Protein AF-A0A9X3F165-F1 (afdb_monomer)

Secondary structure (DSSP, 8-state):
-HHHHTT----HHHHHT-S--------EEE-S---TT--S--TT-EEEE--B----SS-S-S-BTTTTSTT---SSSS-----GGGEEEPPTT-SS-HHHHHHHTTHHHHHHHHIIIIIHHH--S-TTSSPP-EEEES------SSGGG--GGGPPPEE-----HHHHHHHHTTTPPEE-GGG-TT-S--HHHHHH-HHHHHHHHHHHHHHHHHHHHHHTT---SEE-

Mean predicted aligned error: 11.88 Å

Sequence (228 aa):
MTHSLQRRPIDICGQRRERRVVIGNGSVLRVLRAGADVRGIHEGAVGILMAVTCRTSSVTQILVQGYDAPGTVGVLAKRTKIAARNFLPLPLESQHRLEQWAAFSVRYLTAWSNYQRGARRLSPADRRAPGPRAVRARLGRRLDPRGARAGPAGRQPHRDGDRQPQRLAELDRSGIGGIDRRAFADIEFDESRYHGDPGYREAYRASEQAFLATVRDFTGGRGAAIVF

Structure (mmCIF, N/CA/C/O backbone):
data_AF-A0A9X3F165-F1
#
_entry.id   AF-A0A9X3F165-F1
#
loop_
_atom_site.group_PDB
_atom_site.id
_atom_site.type_symbol
_atom_site.label_atom_id
_atom_site.label_alt_id
_atom_site.label_comp_id
_atom_site.label_asym_id
_atom_site.label_entity_id
_atom_site.label_seq_id
_atom_site.pdbx_PDB_ins_code
_atom_site.Cartn_x
_atom_site.Cartn_y
_atom_site.Cartn_z
_atom_site.occupancy
_atom_site.B_iso_or_equiv
_atom_site.auth_seq_id
_atom_site.auth_comp_id
_atom_site.auth_asym_id
_atom_site.auth_atom_id
_atom_site.pdbx_PDB_model_num
ATOM 1 N N . MET A 1 1 ? 5.915 6.617 -1.611 1.00 50.38 1 MET A N 1
ATOM 2 C CA . MET A 1 1 ? 6.829 5.465 -1.394 1.00 50.38 1 MET A CA 1
ATOM 3 C C . MET A 1 1 ? 8.255 5.715 -1.895 1.00 50.38 1 MET A C 1
ATOM 5 O O . MET A 1 1 ? 9.116 4.891 -1.619 1.00 50.38 1 MET A O 1
ATOM 9 N N . THR A 1 2 ? 8.544 6.834 -2.570 1.00 50.69 2 THR A N 1
ATOM 10 C CA . THR A 1 2 ? 9.892 7.192 -3.056 1.00 50.69 2 THR A CA 1
ATOM 11 C C . THR A 1 2 ? 10.954 7.146 -1.956 1.00 50.69 2 THR A C 1
ATOM 13 O O . THR A 1 2 ? 12.000 6.539 -2.139 1.00 50.69 2 THR A O 1
ATOM 16 N N . HIS A 1 3 ? 10.629 7.656 -0.769 1.00 58.62 3 HIS A N 1
ATOM 17 C CA . HIS A 1 3 ? 11.494 7.628 0.412 1.00 58.62 3 HIS A CA 1
ATOM 18 C C . HIS A 1 3 ? 11.871 6.194 0.859 1.00 58.62 3 HIS A C 1
ATOM 20 O O . HIS A 1 3 ? 13.007 5.947 1.254 1.00 58.62 3 HIS A O 1
ATOM 26 N N . SER A 1 4 ? 10.956 5.217 0.738 1.00 54.03 4 SER A N 1
ATOM 27 C CA . SER A 1 4 ? 11.223 3.807 1.068 1.00 54.03 4 SER A CA 1
ATOM 28 C C . SER A 1 4 ? 12.154 3.157 0.044 1.00 54.03 4 SER A C 1
ATOM 30 O O . SER A 1 4 ? 13.011 2.359 0.411 1.00 54.03 4 SER A O 1
ATOM 32 N N . LEU A 1 5 ? 12.006 3.518 -1.235 1.00 53.19 5 LEU A N 1
ATOM 33 C CA . LEU A 1 5 ? 12.877 3.048 -2.317 1.00 53.19 5 LEU A CA 1
ATOM 34 C C . LEU A 1 5 ? 14.277 3.666 -2.217 1.00 53.19 5 LEU A C 1
ATOM 36 O O . LEU A 1 5 ? 15.268 2.974 -2.413 1.00 53.19 5 LEU A O 1
ATOM 40 N N . GLN A 1 6 ? 14.353 4.940 -1.834 1.00 69.31 6 GLN A N 1
ATOM 41 C CA . GLN A 1 6 ? 15.601 5.673 -1.617 1.00 69.31 6 GLN A CA 1
ATOM 42 C C . GLN A 1 6 ? 16.248 5.376 -0.256 1.00 69.31 6 GLN A C 1
ATOM 44 O O . GLN A 1 6 ? 17.307 5.923 0.037 1.00 69.31 6 GLN A O 1
ATOM 49 N N . ARG A 1 7 ? 15.615 4.545 0.590 1.00 66.19 7 ARG A N 1
ATOM 50 C CA . ARG A 1 7 ? 16.035 4.264 1.977 1.00 66.19 7 ARG A CA 1
ATOM 51 C C . ARG A 1 7 ? 16.307 5.530 2.802 1.00 66.19 7 ARG A C 1
ATOM 53 O O . ARG A 1 7 ? 17.146 5.530 3.695 1.00 66.19 7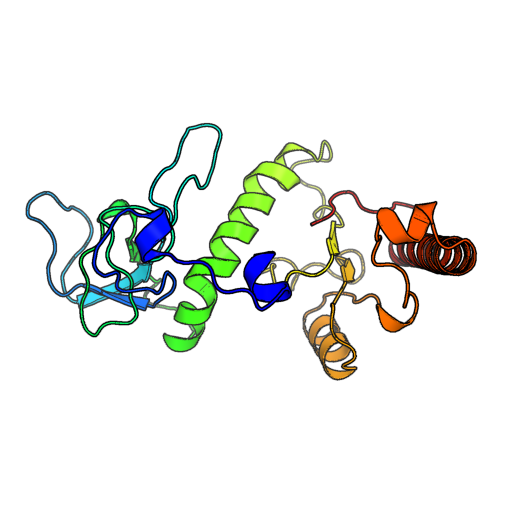 ARG A O 1
ATOM 60 N N . ARG A 1 8 ? 15.576 6.606 2.513 1.00 79.50 8 ARG A N 1
ATOM 61 C CA . ARG A 1 8 ? 15.626 7.874 3.243 1.00 79.50 8 ARG A CA 1
ATOM 62 C C . ARG A 1 8 ? 14.361 7.959 4.089 1.00 79.50 8 ARG A C 1
ATOM 64 O O . ARG A 1 8 ? 13.329 8.342 3.548 1.00 79.50 8 ARG A O 1
ATOM 71 N N . PRO A 1 9 ? 14.367 7.503 5.353 1.00 78.06 9 PRO A N 1
ATOM 72 C CA . PRO A 1 9 ? 13.168 7.541 6.181 1.00 78.06 9 PRO A CA 1
ATOM 73 C C . PRO A 1 9 ? 12.680 8.984 6.338 1.00 78.06 9 PRO A C 1
ATOM 75 O O . PRO A 1 9 ? 13.478 9.916 6.393 1.00 78.06 9 PRO A O 1
ATOM 78 N N . ILE A 1 10 ? 11.362 9.160 6.388 1.00 85.00 10 ILE A N 1
ATOM 79 C CA . ILE A 1 10 ? 10.763 10.465 6.663 1.00 85.00 10 ILE A CA 1
ATOM 80 C C . ILE A 1 10 ? 10.636 10.676 8.172 1.00 85.00 10 ILE A C 1
ATOM 82 O O . ILE A 1 10 ? 10.340 9.736 8.914 1.00 85.00 10 ILE A O 1
ATOM 86 N N . ASP A 1 11 ? 10.804 11.918 8.617 1.00 89.31 11 ASP A N 1
ATOM 87 C CA . ASP A 1 11 ? 10.459 12.306 9.980 1.00 89.31 11 ASP A CA 1
ATOM 88 C C . ASP A 1 11 ? 8.939 12.497 10.097 1.00 89.31 11 ASP A C 1
ATOM 90 O O . ASP A 1 11 ? 8.387 13.561 9.812 1.00 89.31 11 ASP A O 1
ATOM 94 N N . ILE A 1 12 ? 8.251 11.425 10.498 1.00 91.06 12 ILE A N 1
ATOM 95 C CA . ILE A 1 12 ? 6.794 11.417 10.689 1.00 91.06 12 ILE A CA 1
ATOM 96 C C . ILE A 1 12 ? 6.381 12.361 11.827 1.00 91.06 12 ILE A C 1
ATOM 98 O O . ILE A 1 12 ? 5.331 13.000 11.737 1.00 91.06 12 ILE A O 1
ATOM 102 N N . CYS A 1 13 ? 7.187 12.456 12.888 1.00 93.56 13 CYS A N 1
ATOM 103 C CA . CYS A 1 13 ? 6.914 13.340 14.020 1.00 93.56 13 CYS A CA 1
ATOM 104 C C . CYS A 1 13 ? 6.977 14.803 13.572 1.00 93.56 13 CYS A C 1
ATOM 106 O O . CYS A 1 13 ? 6.023 15.551 13.800 1.00 93.56 13 CYS A O 1
ATOM 108 N N . GLY A 1 14 ? 8.042 15.179 12.857 1.00 92.69 14 GLY A N 1
ATOM 109 C CA . GLY A 1 14 ? 8.201 16.502 12.254 1.00 92.69 14 GLY A CA 1
ATOM 110 C C . GLY A 1 14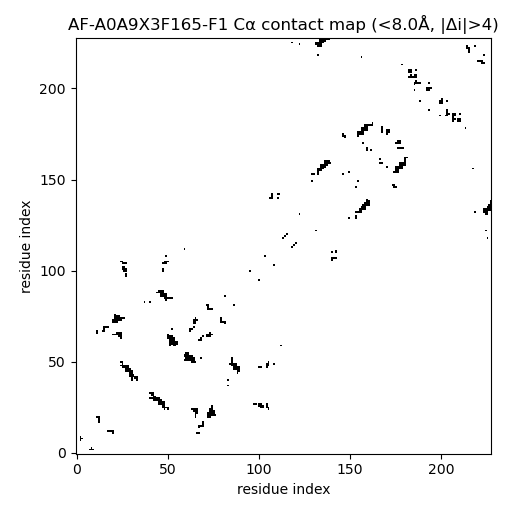 ? 7.080 16.837 11.270 1.00 92.69 14 GLY A C 1
ATOM 111 O O . GLY A 1 14 ? 6.445 17.885 11.395 1.00 92.69 14 GLY A O 1
ATOM 112 N N . GLN A 1 15 ? 6.749 15.916 10.356 1.00 90.12 15 GLN A N 1
ATOM 113 C CA . GLN A 1 15 ? 5.656 16.098 9.391 1.00 90.12 15 GLN A CA 1
ATOM 114 C C . GLN A 1 15 ? 4.306 16.351 10.079 1.00 90.12 15 GLN A C 1
ATOM 116 O O . GLN A 1 15 ? 3.519 17.179 9.622 1.00 90.12 15 GLN A O 1
ATOM 121 N N . ARG A 1 16 ? 4.031 15.646 11.182 1.00 91.31 16 ARG A N 1
ATOM 122 C CA . ARG A 1 16 ? 2.771 15.764 11.930 1.00 91.31 16 ARG A CA 1
ATOM 123 C C . ARG A 1 16 ? 2.782 16.850 12.998 1.00 91.31 16 ARG A C 1
ATOM 125 O O . ARG A 1 16 ? 1.732 17.117 13.573 1.00 91.31 16 ARG A O 1
ATOM 132 N N . ARG A 1 17 ? 3.937 17.470 13.263 1.00 94.31 17 ARG A N 1
ATOM 133 C CA . ARG A 1 17 ? 4.152 18.383 14.398 1.00 94.31 17 ARG A CA 1
ATOM 134 C C . ARG A 1 17 ? 3.743 17.741 15.731 1.00 94.31 17 ARG A C 1
ATOM 136 O O . ARG A 1 17 ? 3.147 18.379 16.593 1.00 94.31 17 ARG A O 1
ATOM 143 N N . GLU A 1 18 ? 4.054 16.457 15.892 1.00 95.31 18 GLU A N 1
ATOM 144 C CA . GLU A 1 18 ? 3.736 15.670 17.085 1.00 95.31 18 GLU A CA 1
ATOM 145 C C . GLU A 1 18 ? 5.017 15.209 17.778 1.00 95.31 18 GLU A C 1
ATOM 147 O O . GLU A 1 18 ? 5.957 14.757 17.133 1.00 95.31 18 GLU A O 1
ATOM 152 N N . ARG A 1 19 ? 5.044 15.256 19.116 1.00 96.44 19 ARG A N 1
ATOM 153 C CA . ARG A 1 19 ? 6.222 14.838 19.898 1.00 96.44 19 ARG A CA 1
ATOM 154 C C . ARG A 1 19 ? 6.533 13.342 19.766 1.00 96.44 19 ARG A C 1
ATOM 156 O O . ARG A 1 19 ? 7.673 12.926 19.932 1.00 96.44 19 ARG A O 1
ATOM 163 N N . ARG A 1 20 ? 5.503 12.518 19.563 1.00 95.00 20 ARG A N 1
ATOM 164 C CA . ARG A 1 20 ? 5.609 11.058 19.453 1.00 95.00 20 ARG A CA 1
ATOM 165 C C . ARG A 1 20 ? 4.458 10.512 18.628 1.00 95.00 20 ARG A C 1
ATOM 167 O O . ARG A 1 20 ? 3.328 10.964 18.790 1.00 95.00 20 ARG A O 1
ATOM 174 N N . VAL A 1 21 ? 4.735 9.490 17.827 1.00 93.94 21 VAL A N 1
ATOM 175 C CA . VAL A 1 21 ? 3.742 8.829 16.977 1.00 93.94 21 VAL A CA 1
ATOM 176 C C . VAL A 1 21 ? 3.889 7.315 17.098 1.00 93.94 21 VAL A C 1
ATOM 178 O O . VAL A 1 21 ? 4.985 6.776 16.980 1.00 93.94 21 VAL A O 1
ATOM 181 N N . VAL A 1 22 ? 2.770 6.616 17.299 1.00 95.12 22 VAL A N 1
ATOM 182 C CA . VAL A 1 22 ? 2.699 5.164 17.078 1.00 95.12 22 VAL A CA 1
ATOM 183 C C . VAL A 1 22 ? 2.405 4.939 15.602 1.00 95.12 22 VAL A C 1
ATOM 185 O O . VAL A 1 22 ? 1.378 5.405 15.103 1.00 95.12 22 VAL A O 1
ATOM 188 N N . ILE A 1 23 ? 3.296 4.228 14.916 1.00 93.00 23 ILE A N 1
ATOM 189 C CA . ILE A 1 23 ? 3.174 3.946 13.483 1.00 93.00 23 ILE A CA 1
ATOM 190 C C . ILE A 1 23 ? 2.411 2.640 13.210 1.00 93.00 23 ILE A C 1
ATOM 192 O O . ILE A 1 23 ? 2.072 1.878 14.118 1.00 93.00 23 ILE A O 1
ATOM 196 N N . GLY A 1 24 ? 2.135 2.384 11.933 1.00 90.94 24 GLY A N 1
ATOM 197 C CA . GLY A 1 24 ? 1.465 1.183 11.443 1.00 90.94 24 GLY A CA 1
ATOM 198 C C . GLY A 1 24 ? 0.059 1.504 10.962 1.00 90.94 24 GLY A C 1
ATOM 199 O O . GLY A 1 24 ? -0.749 2.048 11.711 1.00 90.94 24 GLY A O 1
ATOM 200 N N . ASN A 1 25 ? -0.227 1.140 9.714 1.00 90.62 25 ASN A N 1
ATOM 201 C CA . ASN A 1 25 ? -1.472 1.462 9.014 1.00 90.62 25 ASN A CA 1
ATOM 202 C C . ASN A 1 25 ? -2.190 0.222 8.452 1.00 90.62 25 ASN A C 1
ATOM 204 O O . ASN A 1 25 ? -3.185 0.358 7.749 1.00 90.62 25 ASN A O 1
ATOM 208 N N . GLY A 1 26 ? -1.709 -0.983 8.767 1.00 90.31 26 GLY A N 1
ATOM 209 C CA . GLY A 1 26 ? -2.305 -2.239 8.327 1.00 90.31 26 GLY A CA 1
ATOM 210 C C . GLY A 1 26 ? -2.300 -3.264 9.445 1.00 90.31 26 GLY A C 1
ATOM 211 O O . GLY A 1 26 ? -1.241 -3.579 9.979 1.00 90.31 26 GLY A O 1
ATOM 212 N N . SER A 1 27 ? -3.483 -3.747 9.821 1.00 91.81 27 SER A N 1
ATOM 213 C CA . SER A 1 27 ? -3.645 -4.823 10.797 1.00 91.81 27 SER A CA 1
ATOM 214 C C . SER A 1 27 ? -5.057 -5.412 10.742 1.00 91.81 27 SER A C 1
ATOM 216 O O . SER A 1 27 ? -5.981 -4.806 10.185 1.00 91.81 27 SER A O 1
ATOM 218 N N . VAL A 1 28 ? -5.203 -6.582 11.360 1.00 94.00 28 VAL A N 1
ATOM 219 C CA . VAL A 1 28 ? -6.480 -7.141 11.807 1.00 94.00 28 VAL A CA 1
ATOM 220 C C . VAL A 1 28 ? -6.696 -6.727 13.260 1.00 94.00 28 VAL A C 1
ATOM 222 O O . VAL A 1 28 ? -5.782 -6.766 14.082 1.00 94.00 28 VAL A O 1
ATOM 225 N N . LEU A 1 29 ? -7.913 -6.308 13.575 1.00 95.19 29 LEU A N 1
ATOM 226 C CA . LEU A 1 29 ? -8.306 -5.763 14.862 1.00 95.19 29 LEU A CA 1
ATOM 227 C C . LEU A 1 29 ? -9.447 -6.595 15.433 1.00 95.19 29 LEU A C 1
ATOM 229 O O . LEU A 1 29 ? -10.363 -6.975 14.707 1.00 95.19 29 LEU A O 1
ATOM 233 N N . ARG A 1 30 ? -9.419 -6.798 16.748 1.00 96.25 30 ARG A N 1
ATOM 234 C CA . ARG A 1 30 ? -10.574 -7.255 17.520 1.00 96.25 30 ARG A CA 1
ATOM 235 C C . ARG A 1 30 ? -11.148 -6.075 18.291 1.00 96.25 30 ARG A C 1
ATOM 237 O O . ARG A 1 30 ? -10.407 -5.371 18.981 1.00 96.25 30 ARG A O 1
ATOM 244 N N . VAL A 1 31 ? -12.453 -5.867 18.193 1.00 97.25 31 VAL A N 1
ATOM 245 C CA . VAL A 1 31 ? -13.149 -4.807 18.922 1.00 97.25 31 VAL A CA 1
ATOM 246 C C . VAL A 1 31 ? -13.171 -5.164 20.402 1.00 97.25 31 VAL A C 1
ATOM 248 O O . VAL A 1 31 ? -13.717 -6.189 20.792 1.00 97.25 31 VAL A O 1
ATOM 251 N N . LEU A 1 32 ? -12.555 -4.320 21.227 1.00 97.81 32 LEU A N 1
ATOM 252 C CA . LEU A 1 32 ? -12.614 -4.462 22.684 1.00 97.81 32 LEU A CA 1
ATOM 253 C C . LEU A 1 32 ? -13.782 -3.688 23.291 1.00 97.81 32 LEU A C 1
ATOM 255 O O . LEU A 1 32 ? -14.287 -4.093 24.321 1.00 97.81 32 LEU A O 1
ATOM 259 N N . ARG A 1 33 ? -14.147 -2.555 22.680 1.00 96.88 33 ARG A N 1
ATOM 260 C CA . ARG A 1 33 ? -15.254 -1.691 23.098 1.00 96.88 33 ARG A CA 1
ATOM 261 C C . ARG A 1 33 ? -15.657 -0.770 21.951 1.00 96.88 33 ARG A C 1
ATOM 263 O O . ARG A 1 33 ? -14.779 -0.202 21.294 1.00 96.88 33 ARG A O 1
ATOM 270 N N . ALA A 1 34 ? -16.956 -0.586 21.740 1.00 95.69 34 ALA A N 1
ATOM 271 C CA . ALA A 1 34 ? -17.493 0.406 20.809 1.00 95.69 34 ALA A CA 1
ATOM 272 C C . ALA A 1 34 ? -17.770 1.749 21.518 1.00 95.69 34 ALA A C 1
ATOM 274 O O . ALA A 1 34 ? -17.969 1.800 22.730 1.00 95.69 34 ALA A O 1
ATOM 275 N N . GLY A 1 35 ? -17.745 2.861 20.777 1.00 93.44 35 GLY A N 1
ATOM 276 C CA . GLY A 1 35 ? -18.218 4.149 21.304 1.00 93.44 35 GLY A CA 1
ATOM 277 C C . GLY A 1 35 ? -19.744 4.157 21.450 1.00 93.44 35 GLY A C 1
ATOM 278 O O . GLY A 1 35 ? -20.414 3.420 20.734 1.00 93.44 35 GLY A O 1
ATOM 279 N N . ALA A 1 36 ? -20.288 5.008 22.326 1.00 93.62 36 ALA A N 1
ATOM 280 C CA . ALA A 1 36 ? -21.724 5.041 22.642 1.00 93.62 36 ALA A CA 1
ATOM 281 C C . ALA A 1 36 ? -22.630 5.223 21.404 1.00 93.62 36 ALA A C 1
ATOM 283 O O . ALA A 1 36 ? -23.688 4.600 21.301 1.00 93.62 36 ALA A O 1
ATOM 284 N N . ASP A 1 37 ? -22.174 6.011 20.428 1.00 94.50 37 ASP A N 1
ATOM 285 C CA . ASP A 1 37 ? -22.924 6.315 19.199 1.00 94.50 37 ASP A CA 1
ATOM 286 C C . ASP A 1 37 ? -22.578 5.394 18.023 1.00 94.50 37 ASP A C 1
ATOM 288 O O . ASP A 1 37 ? -23.101 5.543 16.918 1.00 94.50 37 ASP A O 1
ATOM 292 N N . VAL A 1 38 ? -21.680 4.428 18.225 1.00 94.06 38 VAL A N 1
ATOM 293 C CA . VAL A 1 38 ? -21.321 3.472 17.178 1.00 94.06 38 VAL A CA 1
ATOM 294 C C . VAL A 1 38 ? -22.437 2.436 17.059 1.00 94.06 38 VAL A C 1
ATOM 296 O O . VAL A 1 38 ? -22.888 1.855 18.045 1.00 94.06 38 VAL A O 1
ATOM 299 N N . ARG A 1 39 ? -22.893 2.201 15.828 1.00 92.25 39 ARG A N 1
ATOM 300 C CA . ARG A 1 39 ? -23.910 1.197 15.486 1.00 92.25 39 ARG A CA 1
ATOM 301 C C . ARG A 1 39 ? -23.308 0.155 14.546 1.00 92.25 39 ARG A C 1
ATOM 303 O O . ARG A 1 39 ? -22.403 0.467 13.775 1.00 92.25 39 ARG A O 1
ATOM 310 N N . GLY A 1 40 ? -23.794 -1.083 14.624 1.00 88.69 40 GLY A N 1
ATOM 311 C CA . GLY A 1 40 ? -23.366 -2.180 13.745 1.00 88.69 40 GLY A CA 1
ATOM 312 C C . GLY A 1 40 ? -21.974 -2.765 14.031 1.00 88.69 40 GLY A C 1
ATOM 313 O O . GLY A 1 40 ? -21.539 -3.655 13.308 1.00 88.69 40 GLY A O 1
ATOM 314 N N . ILE A 1 41 ? -21.280 -2.307 15.079 1.00 93.44 41 ILE A N 1
ATOM 315 C CA . ILE A 1 41 ? -19.999 -2.862 15.540 1.00 93.44 41 ILE A CA 1
ATOM 316 C C . ILE A 1 41 ? -20.167 -3.288 16.998 1.00 93.44 41 ILE A C 1
ATOM 318 O O . ILE A 1 41 ? -20.557 -2.474 17.831 1.00 93.44 41 ILE A O 1
ATOM 322 N N . HIS A 1 42 ? -19.857 -4.547 17.297 1.00 91.44 42 HIS A N 1
ATOM 323 C CA . HIS A 1 42 ? -19.988 -5.143 18.627 1.00 91.44 42 HIS A CA 1
ATOM 324 C C . HIS A 1 42 ? -18.629 -5.597 19.170 1.00 91.44 42 HIS A C 1
ATOM 326 O O . HIS A 1 42 ? -17.672 -5.788 18.416 1.00 91.44 42 HIS A O 1
ATOM 332 N N . GLU A 1 43 ? -18.535 -5.754 20.489 1.00 95.94 43 GLU A N 1
ATOM 333 C CA . GLU A 1 43 ? -17.348 -6.307 21.144 1.00 95.94 43 GLU A CA 1
ATOM 334 C C . GLU A 1 43 ? -17.062 -7.731 20.659 1.00 95.94 43 GLU A C 1
ATOM 336 O O . GLU A 1 43 ? -17.968 -8.497 20.349 1.00 95.94 43 GLU A O 1
ATOM 341 N N . GLY A 1 44 ? -15.783 -8.074 20.532 1.00 95.12 44 GLY A N 1
ATOM 342 C CA . GLY A 1 44 ? -15.339 -9.347 19.968 1.00 95.12 44 GLY A CA 1
ATOM 343 C C . GLY A 1 44 ? -15.303 -9.387 18.438 1.00 95.12 44 GLY A C 1
ATOM 344 O O . GLY A 1 44 ? -14.566 -10.212 17.898 1.00 95.12 44 GLY A O 1
ATOM 345 N N . ALA A 1 45 ? -15.991 -8.477 17.736 1.00 94.25 45 ALA A N 1
ATOM 346 C CA . ALA A 1 45 ? -15.964 -8.429 16.276 1.00 94.25 45 ALA A CA 1
ATOM 347 C C . ALA A 1 45 ? -14.528 -8.305 15.748 1.00 94.25 45 ALA A C 1
ATOM 349 O O . ALA A 1 45 ? -13.720 -7.524 16.265 1.00 94.25 45 ALA A O 1
ATOM 350 N N . VAL A 1 46 ? -14.219 -9.055 14.691 1.00 94.56 46 VAL A N 1
ATOM 351 C CA . VAL A 1 46 ? -12.908 -9.047 14.036 1.00 94.56 46 VAL A CA 1
ATOM 352 C C . VAL A 1 46 ? -13.022 -8.365 12.678 1.00 94.56 46 VAL A C 1
ATOM 354 O O . VAL A 1 46 ? -13.956 -8.604 11.915 1.00 94.56 46 VAL A O 1
ATOM 357 N N . GLY A 1 47 ? -12.074 -7.487 12.374 1.00 93.12 47 GLY A N 1
ATOM 358 C CA . GLY A 1 47 ? -12.079 -6.696 11.148 1.00 93.12 47 GLY A CA 1
ATOM 359 C C . GLY A 1 47 ? -10.690 -6.235 10.748 1.00 93.12 47 GLY A C 1
ATOM 360 O O . GLY A 1 47 ? -9.724 -6.417 11.485 1.00 93.12 47 GLY A O 1
ATOM 361 N N . ILE A 1 48 ? -10.579 -5.616 9.580 1.00 92.19 48 ILE A N 1
ATOM 362 C CA . ILE A 1 48 ? -9.347 -4.976 9.114 1.00 92.19 48 ILE A CA 1
ATOM 363 C C . ILE A 1 48 ? -9.415 -3.464 9.295 1.00 92.19 48 ILE A C 1
ATOM 365 O O . ILE A 1 48 ? -10.479 -2.846 9.195 1.00 92.19 48 ILE A O 1
ATOM 369 N N . LEU A 1 49 ? -8.250 -2.861 9.524 1.00 91.25 49 LEU A N 1
ATOM 370 C CA . LEU A 1 49 ? -8.103 -1.412 9.510 1.00 91.25 49 LEU A CA 1
ATOM 371 C C . LEU A 1 49 ? -8.182 -0.880 8.070 1.00 91.25 49 LEU A C 1
ATOM 373 O O . LEU A 1 49 ? -7.303 -1.142 7.251 1.00 91.25 49 LEU A O 1
ATOM 377 N N . MET A 1 50 ? -9.186 -0.053 7.793 1.00 88.94 50 MET A N 1
ATOM 378 C CA . MET A 1 50 ? -9.202 0.860 6.654 1.00 88.94 50 MET A CA 1
ATOM 379 C C . MET A 1 50 ? -8.534 2.172 7.081 1.00 88.94 50 MET A C 1
ATOM 381 O O . MET A 1 50 ? -9.186 3.080 7.588 1.00 88.94 50 MET A O 1
ATOM 385 N N . ALA A 1 51 ? -7.219 2.285 6.887 1.00 87.69 51 ALA A N 1
ATOM 386 C CA . ALA A 1 51 ? -6.424 3.407 7.403 1.00 87.69 51 ALA A CA 1
ATOM 387 C C . ALA A 1 51 ? -6.638 4.756 6.685 1.00 87.69 51 ALA A C 1
ATOM 389 O O . ALA A 1 51 ? -5.862 5.685 6.879 1.00 87.69 51 ALA A O 1
ATOM 390 N N . VAL A 1 52 ? -7.669 4.892 5.855 1.00 82.81 52 VAL A N 1
ATOM 391 C CA . VAL A 1 52 ? -7.954 6.125 5.115 1.00 82.81 52 VAL A CA 1
ATOM 392 C C . VAL A 1 52 ? -8.707 7.099 6.019 1.00 82.81 52 VAL A C 1
ATOM 394 O O . VAL A 1 52 ? -9.828 6.817 6.433 1.00 82.81 52 VAL A O 1
ATOM 397 N N . THR A 1 53 ? -8.126 8.261 6.320 1.00 69.62 53 THR A N 1
ATOM 398 C CA . THR A 1 53 ? -8.699 9.188 7.318 1.00 69.62 53 THR A CA 1
ATOM 399 C C . THR A 1 53 ? -9.461 10.360 6.717 1.00 69.62 53 THR A C 1
ATOM 401 O O . THR A 1 53 ? -10.341 10.901 7.387 1.00 69.62 53 THR A O 1
ATOM 404 N N . CYS A 1 54 ? -9.193 10.705 5.456 1.00 61.53 54 CYS A N 1
ATOM 405 C CA . CYS A 1 54 ? -9.879 11.774 4.741 1.00 61.53 54 CYS A CA 1
ATOM 406 C C . CYS A 1 54 ? -10.266 11.308 3.328 1.00 61.53 54 CYS A C 1
ATOM 408 O O . CYS A 1 54 ? -9.420 10.864 2.545 1.00 61.53 54 CYS A O 1
ATOM 410 N N . ARG A 1 55 ? -11.575 11.349 3.054 1.00 55.41 55 ARG A N 1
ATOM 411 C CA . ARG A 1 55 ? -12.214 10.960 1.793 1.00 55.41 55 ARG A CA 1
ATOM 412 C C . ARG A 1 55 ? -12.968 12.187 1.291 1.00 55.41 55 ARG A C 1
ATOM 414 O O . ARG A 1 55 ? -13.930 12.591 1.936 1.00 55.41 55 ARG A O 1
ATOM 421 N N . THR A 1 56 ? -12.555 12.772 0.173 1.00 52.16 56 THR A N 1
ATOM 422 C CA . THR A 1 56 ? -13.423 13.696 -0.573 1.00 52.16 56 THR A CA 1
ATOM 423 C C . THR A 1 56 ? -14.181 12.912 -1.643 1.00 52.16 56 THR A C 1
ATOM 425 O O . THR A 1 56 ? -13.886 11.744 -1.914 1.00 52.16 56 THR A O 1
ATOM 428 N N . SER A 1 57 ? -15.194 13.529 -2.254 1.00 52.69 57 SER A N 1
ATOM 429 C CA . SER A 1 57 ? -15.960 12.927 -3.356 1.00 52.69 57 SER A CA 1
ATOM 430 C C . SER A 1 57 ? -15.061 12.521 -4.538 1.00 52.69 57 SER A C 1
ATOM 432 O O . SER A 1 57 ? -15.297 11.479 -5.159 1.00 52.69 57 SER A O 1
ATOM 434 N N . SER A 1 58 ? -13.986 13.278 -4.785 1.00 51.28 58 SER A N 1
ATOM 435 C CA . SER A 1 58 ? -13.031 13.084 -5.882 1.00 51.28 58 SER A CA 1
ATOM 436 C C . SER A 1 58 ? -11.746 12.333 -5.499 1.00 51.28 58 SER A C 1
ATOM 438 O O . SER A 1 58 ? -11.197 11.636 -6.351 1.00 51.28 58 SER A O 1
ATOM 440 N N . VAL A 1 59 ? -11.284 12.391 -4.240 1.00 50.22 59 VAL A N 1
ATOM 441 C CA . VAL A 1 59 ? -10.017 11.770 -3.805 1.00 50.22 59 VAL A CA 1
ATOM 442 C C . VAL A 1 59 ? -10.269 10.661 -2.787 1.00 50.22 59 VAL A C 1
ATOM 444 O O . VAL A 1 59 ? -10.850 10.862 -1.720 1.00 50.22 59 VAL A O 1
ATOM 447 N N . THR A 1 60 ? -9.800 9.456 -3.114 1.00 56.47 60 THR A N 1
ATOM 448 C CA . THR A 1 60 ? -10.025 8.251 -2.303 1.00 56.47 60 THR A CA 1
ATOM 449 C C . THR A 1 60 ? -9.168 8.140 -1.055 1.00 56.47 60 THR A C 1
ATOM 451 O O . THR A 1 60 ? -9.506 7.330 -0.198 1.00 56.47 60 THR A O 1
ATOM 454 N N . GLN A 1 61 ? -8.098 8.925 -0.936 1.00 60.56 61 GLN A N 1
ATOM 455 C CA . GLN A 1 61 ? -7.223 8.941 0.232 1.00 60.56 61 GLN A CA 1
ATOM 456 C C . GLN A 1 61 ? -6.421 10.240 0.251 1.00 60.56 61 GLN A C 1
ATOM 458 O O . GLN A 1 61 ? -5.621 10.468 -0.650 1.00 60.56 61 GLN A O 1
ATOM 463 N N . ILE A 1 62 ? -6.651 11.079 1.260 1.00 71.44 62 ILE A N 1
ATOM 464 C CA . ILE A 1 62 ? -5.893 12.329 1.436 1.00 71.44 62 ILE A CA 1
ATOM 465 C C . ILE A 1 62 ? -4.821 12.162 2.519 1.00 71.44 62 ILE A C 1
ATOM 467 O O . ILE A 1 62 ? -3.708 12.632 2.340 1.00 71.44 62 ILE A O 1
ATOM 471 N N . LEU A 1 63 ? -5.124 11.431 3.598 1.00 85.31 63 LEU A N 1
ATOM 472 C CA . LEU A 1 63 ? -4.185 11.106 4.678 1.00 85.31 63 LEU A CA 1
ATOM 473 C C . LEU A 1 63 ? -4.414 9.671 5.190 1.00 85.31 63 LEU A C 1
ATOM 475 O O . LEU A 1 63 ? -5.466 9.060 4.952 1.00 85.31 63 LEU A O 1
ATOM 479 N N . VAL A 1 64 ? -3.415 9.140 5.893 1.00 87.81 64 VAL A N 1
ATOM 480 C CA . VAL A 1 64 ? -3.284 7.749 6.337 1.00 87.81 64 VAL A CA 1
ATOM 481 C C . VAL A 1 64 ? -3.085 7.678 7.848 1.00 87.81 64 VAL A C 1
ATOM 483 O O . VAL A 1 64 ? -2.102 8.176 8.403 1.00 87.81 64 VAL A O 1
ATOM 486 N N . GLN A 1 65 ? -4.009 7.002 8.526 1.00 90.62 65 GLN A N 1
ATOM 487 C CA . GLN A 1 65 ? -3.926 6.718 9.955 1.00 90.62 65 GLN A CA 1
ATOM 488 C C . GLN A 1 65 ? -2.636 5.966 10.299 1.00 90.62 65 GLN A C 1
ATOM 490 O O . GLN A 1 65 ? -2.285 4.996 9.629 1.00 90.62 65 GLN A O 1
ATOM 495 N N . GLY A 1 66 ? -1.958 6.383 11.373 1.00 90.75 66 GLY A N 1
ATOM 496 C CA . GLY A 1 66 ? -0.719 5.738 11.825 1.00 90.75 66 GLY A CA 1
ATOM 497 C C . GLY A 1 66 ? 0.474 5.974 10.894 1.00 90.75 66 GLY A C 1
ATOM 498 O O . GLY A 1 66 ? 1.473 5.260 10.982 1.00 90.75 66 GLY A O 1
ATOM 499 N N . TYR A 1 67 ? 0.358 6.948 9.989 1.00 91.25 67 TYR A N 1
ATOM 500 C CA . TYR A 1 67 ? 1.436 7.422 9.134 1.00 91.25 67 TYR A CA 1
ATOM 501 C C . TYR A 1 67 ? 1.395 8.954 9.088 1.00 91.25 67 TYR A C 1
ATOM 503 O O . TYR A 1 67 ? 1.819 9.558 10.066 1.00 91.25 67 TYR A O 1
ATOM 511 N N . ASP A 1 68 ? 0.829 9.578 8.052 1.00 89.25 68 ASP A N 1
ATOM 512 C CA . ASP A 1 68 ? 0.844 11.034 7.833 1.00 89.25 68 ASP A CA 1
ATOM 513 C C . ASP A 1 68 ? -0.394 11.778 8.367 1.00 89.25 68 ASP A C 1
ATOM 515 O O . ASP A 1 68 ? -0.367 13.002 8.430 1.00 89.25 68 ASP A O 1
ATOM 519 N N . ALA A 1 69 ? -1.457 11.082 8.796 1.00 89.88 69 ALA A N 1
ATOM 520 C CA . ALA A 1 69 ? -2.646 11.718 9.367 1.00 89.88 69 ALA A CA 1
ATOM 521 C C . ALA A 1 69 ? -2.405 12.204 10.814 1.00 89.88 69 ALA A C 1
ATOM 523 O O . ALA A 1 69 ? -2.276 11.350 11.707 1.00 89.88 69 ALA A O 1
ATOM 524 N N . PRO A 1 70 ? -2.416 13.526 11.085 1.00 90.12 70 PRO A N 1
ATOM 525 C CA . PRO A 1 70 ? -2.211 14.054 12.432 1.00 90.12 70 PRO A CA 1
ATOM 526 C C . PRO A 1 70 ? -3.297 13.608 13.417 1.00 90.12 70 PRO A C 1
ATOM 528 O O . PRO A 1 70 ? -4.443 13.358 13.034 1.00 90.12 70 PRO A O 1
ATOM 531 N N . GLY A 1 71 ? -2.935 13.487 14.694 1.00 90.19 71 GLY A N 1
ATOM 532 C CA . GLY A 1 71 ? -3.846 13.104 15.780 1.00 90.19 71 GLY A CA 1
ATOM 533 C C . GLY A 1 71 ? -4.314 11.644 15.746 1.00 90.19 71 GLY A C 1
ATOM 534 O O . GLY A 1 71 ? -5.172 11.249 16.535 1.00 90.19 71 GLY A O 1
ATOM 535 N N . THR A 1 72 ? -3.768 10.820 14.846 1.00 92.62 72 THR A N 1
ATOM 536 C CA . THR A 1 72 ? -4.133 9.403 14.730 1.00 92.62 72 THR A CA 1
ATOM 537 C C . THR A 1 72 ? -3.106 8.476 15.374 1.00 92.62 72 THR A C 1
ATOM 539 O O . THR A 1 72 ? -1.905 8.749 15.369 1.00 92.62 72 THR A O 1
ATOM 542 N N . VAL A 1 73 ? -3.568 7.338 15.893 1.00 94.25 73 VAL A N 1
ATOM 543 C CA . VAL A 1 73 ? -2.709 6.315 16.507 1.00 94.25 73 VAL A CA 1
ATOM 544 C C . VAL A 1 73 ? -2.624 5.105 15.578 1.00 94.25 73 VAL A C 1
ATOM 546 O O . VAL A 1 73 ? -3.646 4.597 15.104 1.00 94.25 73 VAL A O 1
ATOM 549 N N . GLY A 1 74 ? -1.401 4.658 15.295 1.00 94.06 74 GLY A N 1
ATOM 550 C CA . GLY A 1 74 ? -1.141 3.464 14.498 1.00 94.06 74 GLY A CA 1
ATOM 551 C C . GLY A 1 74 ? -1.437 2.156 15.231 1.00 94.06 74 GLY A C 1
ATOM 552 O O . GLY A 1 74 ? -1.997 2.138 16.331 1.00 94.06 74 GLY A O 1
ATOM 553 N N . VAL A 1 75 ? -1.077 1.050 14.582 1.00 94.56 75 VAL A N 1
ATOM 554 C CA . VAL A 1 75 ? -1.386 -0.321 15.029 1.00 94.56 75 VAL A CA 1
ATOM 555 C C . VAL A 1 75 ? -0.168 -1.150 15.430 1.00 94.56 75 VAL A C 1
ATOM 557 O O . VAL A 1 75 ? -0.346 -2.295 15.835 1.00 94.56 75 VAL A O 1
ATOM 560 N N . LEU A 1 76 ? 1.055 -0.604 15.403 1.00 94.62 76 LEU A N 1
ATOM 561 C CA . LEU A 1 76 ? 2.210 -1.241 16.057 1.00 94.62 76 LEU A CA 1
ATOM 562 C C . LEU A 1 76 ? 2.158 -1.027 17.582 1.00 94.62 76 LEU A C 1
ATOM 564 O O . LEU A 1 76 ? 3.066 -0.476 18.196 1.00 94.62 76 LEU A O 1
ATOM 568 N N . ALA A 1 77 ? 1.039 -1.430 18.181 1.00 94.56 77 ALA A N 1
ATOM 569 C CA . ALA A 1 77 ? 0.733 -1.351 19.600 1.00 94.56 77 ALA A CA 1
ATOM 570 C C . ALA A 1 77 ? -0.271 -2.451 19.973 1.00 94.56 77 ALA A C 1
ATOM 572 O O . ALA A 1 77 ? -1.044 -2.913 19.137 1.00 94.56 77 ALA A O 1
ATOM 573 N N . LYS A 1 78 ? -0.313 -2.841 21.255 1.00 95.75 78 LYS A N 1
ATOM 574 C CA . LYS A 1 78 ? -1.250 -3.874 21.747 1.00 95.75 78 LYS A CA 1
ATOM 575 C C . LYS A 1 78 ? -2.720 -3.450 21.650 1.00 95.75 78 LYS A C 1
ATOM 577 O O . LYS A 1 78 ? -3.604 -4.295 21.559 1.00 95.75 78 LYS A O 1
ATOM 582 N N . ARG A 1 79 ? -2.987 -2.145 21.746 1.00 96.38 79 ARG A N 1
ATOM 583 C CA . ARG A 1 79 ? -4.322 -1.539 21.688 1.00 96.38 79 ARG A CA 1
ATOM 584 C C . ARG A 1 79 ? -4.223 -0.190 20.990 1.00 96.38 79 ARG A C 1
ATOM 586 O O . ARG A 1 79 ? -3.217 0.501 21.121 1.00 96.38 79 ARG A O 1
ATOM 593 N N . THR A 1 80 ? -5.280 0.187 20.284 1.00 95.81 80 THR A N 1
ATOM 594 C CA . THR A 1 80 ? -5.390 1.490 19.626 1.00 95.81 80 THR A CA 1
ATOM 595 C C . THR A 1 80 ? -6.841 1.967 19.642 1.00 95.81 80 THR A C 1
ATOM 597 O O . THR A 1 80 ? -7.751 1.196 19.958 1.00 95.81 80 THR A O 1
ATOM 600 N N . LYS A 1 81 ? -7.059 3.237 19.298 1.00 94.38 81 LYS A N 1
ATOM 601 C CA . LYS A 1 81 ? -8.386 3.818 19.084 1.00 94.38 81 LYS A CA 1
ATOM 602 C C . LYS A 1 81 ? -8.500 4.219 17.623 1.00 94.38 81 LYS A C 1
ATOM 604 O O . LYS A 1 81 ? -7.644 4.932 17.106 1.00 94.38 81 LYS A O 1
ATOM 609 N N . ILE A 1 82 ? -9.569 3.777 16.971 1.00 93.44 82 ILE A N 1
ATOM 610 C CA . ILE A 1 82 ? -9.846 4.092 15.570 1.00 93.44 82 ILE A CA 1
ATOM 611 C C . ILE A 1 82 ? -11.246 4.689 15.439 1.00 93.44 82 ILE A C 1
ATOM 613 O O . ILE A 1 82 ? -12.112 4.451 16.282 1.00 93.44 82 ILE A O 1
ATOM 617 N N . ALA A 1 83 ? -11.479 5.459 14.379 1.00 91.56 83 ALA A N 1
ATOM 618 C CA . ALA A 1 83 ? -12.835 5.853 14.023 1.00 91.56 83 ALA A CA 1
ATOM 619 C C . ALA A 1 83 ? -13.620 4.620 13.544 1.00 91.56 83 ALA A C 1
ATOM 621 O O . ALA A 1 83 ? -13.071 3.804 12.808 1.00 91.56 83 ALA A O 1
ATOM 622 N N . ALA A 1 84 ? -14.906 4.506 13.892 1.00 92.06 84 ALA A N 1
ATOM 623 C CA . ALA A 1 84 ? -15.742 3.367 13.487 1.00 92.06 84 ALA A CA 1
ATOM 624 C C . ALA A 1 84 ? -15.755 3.145 11.962 1.00 92.06 84 ALA A C 1
ATOM 626 O O . ALA A 1 84 ? -15.649 2.018 11.497 1.00 92.06 84 ALA A O 1
ATOM 627 N N . ARG A 1 85 ? -15.764 4.232 11.177 1.00 88.12 85 ARG A N 1
ATOM 628 C CA . ARG A 1 85 ? -15.672 4.197 9.704 1.00 88.12 85 ARG A CA 1
ATOM 629 C C . ARG A 1 85 ? -14.379 3.572 9.154 1.00 88.12 85 ARG A C 1
ATOM 631 O O . ARG A 1 85 ? -14.330 3.234 7.977 1.00 88.12 85 ARG A O 1
ATOM 638 N N . ASN A 1 86 ? -13.342 3.454 9.985 1.00 89.88 86 ASN A N 1
ATOM 639 C CA . ASN A 1 86 ? -12.057 2.849 9.632 1.00 89.88 86 ASN A CA 1
ATOM 640 C C . ASN A 1 86 ? -12.009 1.354 9.991 1.00 89.88 86 ASN A C 1
ATOM 642 O O . ASN A 1 86 ? -10.974 0.719 9.800 1.00 89.88 86 ASN A O 1
ATOM 646 N N . PHE A 1 87 ? -13.091 0.780 10.521 1.00 92.25 87 PHE A N 1
ATOM 647 C CA . PHE A 1 87 ? -13.211 -0.650 10.781 1.00 92.25 87 PHE A CA 1
ATOM 648 C C . PHE A 1 87 ? -14.023 -1.307 9.664 1.00 92.25 87 PHE A C 1
ATOM 650 O O . PHE A 1 87 ? -15.176 -0.944 9.438 1.00 92.25 87 PHE A O 1
ATOM 657 N N . LEU A 1 88 ? -13.428 -2.278 8.971 1.00 90.31 88 LEU A N 1
ATOM 658 C CA . LEU A 1 88 ? -14.144 -3.117 8.012 1.00 90.31 88 LEU A CA 1
ATOM 659 C C . LEU A 1 88 ? -14.262 -4.534 8.592 1.00 90.31 88 LEU A C 1
ATOM 661 O O . LEU A 1 88 ? -13.224 -5.184 8.741 1.00 90.31 88 LEU A O 1
ATOM 665 N N . PRO A 1 89 ? -15.470 -5.022 8.929 1.00 91.69 89 PRO A N 1
ATOM 666 C CA . PRO A 1 89 ? -15.635 -6.357 9.493 1.00 91.69 89 PRO A CA 1
ATOM 667 C C . PRO A 1 89 ? -15.154 -7.424 8.507 1.00 91.69 89 PRO A C 1
ATOM 669 O O . PRO A 1 89 ? -15.371 -7.312 7.297 1.00 91.69 89 PRO A O 1
ATOM 672 N N . LEU A 1 90 ? -14.487 -8.452 9.029 1.00 90.44 90 LEU A N 1
ATOM 673 C CA . LEU A 1 90 ? -14.137 -9.624 8.238 1.00 90.44 90 LEU A CA 1
ATOM 674 C C . LEU A 1 90 ? -15.356 -10.546 8.108 1.00 90.44 90 LEU A C 1
ATOM 676 O O . LEU A 1 90 ? -16.132 -10.667 9.058 1.00 90.44 90 LEU A O 1
ATOM 680 N N . PRO A 1 91 ? -15.531 -11.215 6.956 1.00 83.56 91 PRO A N 1
ATOM 681 C CA . PRO A 1 91 ? -16.548 -12.247 6.824 1.00 83.56 91 PRO A CA 1
ATOM 682 C C . PRO A 1 91 ? -16.226 -13.409 7.772 1.00 83.56 91 PRO A C 1
ATOM 684 O O . PRO A 1 91 ? -15.090 -13.886 7.802 1.00 83.56 91 PRO A O 1
ATOM 687 N N . LEU A 1 92 ? -17.236 -13.856 8.525 1.00 71.12 92 LEU A N 1
ATOM 688 C CA . LEU A 1 92 ? -17.111 -14.930 9.520 1.00 71.12 92 LEU A CA 1
ATOM 689 C C . LEU A 1 92 ? -16.659 -16.259 8.891 1.00 71.12 92 LEU A C 1
ATOM 691 O O . LEU A 1 92 ? -15.938 -17.021 9.523 1.00 71.12 92 LEU A O 1
ATOM 695 N N . GLU A 1 93 ? -17.017 -16.498 7.628 1.00 81.50 93 GLU A N 1
ATOM 696 C CA . GLU A 1 93 ? -16.755 -17.748 6.899 1.00 81.50 93 GLU A CA 1
ATOM 697 C C . GLU A 1 93 ? -15.519 -17.677 5.983 1.00 81.50 93 GLU A C 1
ATOM 699 O O . GLU A 1 93 ? -15.449 -18.324 4.937 1.00 81.50 93 GLU A O 1
ATOM 704 N N . SER A 1 94 ? -14.525 -16.855 6.322 1.00 83.25 94 SER A N 1
ATOM 705 C CA . SER A 1 94 ? -13.313 -16.787 5.506 1.00 83.25 94 SER A CA 1
ATOM 706 C C . SER A 1 94 ? -12.455 -18.046 5.642 1.00 83.25 94 SER A C 1
ATOM 708 O O . SER A 1 94 ? -12.085 -18.441 6.743 1.00 83.25 94 SER A O 1
ATOM 710 N N . GLN A 1 95 ? -12.023 -18.602 4.509 1.00 87.00 95 GLN A N 1
ATOM 711 C CA . GLN A 1 95 ? -10.997 -19.653 4.465 1.00 87.00 95 GLN A CA 1
ATOM 712 C C . GLN A 1 95 ? -9.583 -19.127 4.779 1.00 87.00 95 GLN A C 1
ATOM 714 O O . GLN A 1 95 ? -8.630 -19.900 4.869 1.00 87.00 95 GLN A O 1
ATOM 719 N N . HIS A 1 96 ? -9.414 -17.807 4.907 1.00 86.56 96 HIS A N 1
ATOM 720 C CA . HIS A 1 96 ? -8.126 -17.183 5.185 1.00 86.56 96 HIS A CA 1
ATOM 721 C C . HIS A 1 96 ? -7.923 -16.939 6.678 1.00 86.56 96 HIS A C 1
ATOM 723 O O . HIS A 1 96 ? -8.789 -16.394 7.365 1.00 86.56 96 HIS A O 1
ATOM 729 N N . ARG A 1 97 ? -6.716 -17.250 7.153 1.00 89.44 97 ARG A N 1
ATOM 730 C CA . ARG A 1 97 ? -6.261 -16.939 8.511 1.00 89.44 97 ARG A CA 1
ATOM 731 C C . ARG A 1 97 ? -6.129 -15.428 8.718 1.00 89.44 97 ARG A C 1
ATOM 733 O O . ARG A 1 97 ? -5.945 -14.662 7.767 1.00 89.44 97 ARG A O 1
ATOM 740 N N . LEU A 1 98 ? -6.162 -14.984 9.972 1.00 89.50 98 LEU A N 1
ATOM 741 C CA . LEU A 1 98 ? -6.098 -13.557 10.310 1.00 89.50 98 LEU A CA 1
ATOM 742 C C . LEU A 1 98 ? -4.789 -12.894 9.850 1.00 89.50 98 LEU A C 1
ATOM 744 O O . LEU A 1 98 ? -4.797 -11.740 9.428 1.00 89.50 98 LEU A O 1
ATOM 748 N N . GLU A 1 99 ? -3.673 -13.618 9.841 1.00 87.94 99 GLU A N 1
ATOM 749 C CA . GLU A 1 99 ? -2.383 -13.121 9.348 1.00 87.94 99 GLU A CA 1
ATOM 750 C C . GLU A 1 99 ? -2.435 -12.831 7.842 1.00 87.94 99 GLU A C 1
ATOM 752 O O . GLU A 1 99 ? -1.864 -11.849 7.363 1.00 87.94 99 GLU A O 1
ATOM 757 N N . GLN A 1 100 ? -3.176 -13.652 7.089 1.00 86.12 100 GLN A N 1
ATOM 758 C CA . GLN A 1 100 ? -3.388 -13.441 5.655 1.00 86.12 100 GLN A CA 1
ATOM 759 C C . GLN A 1 100 ? -4.252 -12.195 5.415 1.00 86.12 100 GLN A C 1
ATOM 761 O O . GLN A 1 100 ? -3.959 -11.398 4.521 1.00 86.12 100 GLN A O 1
ATOM 766 N N . TRP A 1 101 ? -5.256 -11.963 6.264 1.00 86.25 101 TRP A N 1
ATOM 767 C CA . TRP A 1 101 ? -6.052 -10.735 6.242 1.00 86.25 101 TRP A CA 1
ATOM 768 C C . TRP A 1 101 ? -5.259 -9.489 6.653 1.00 86.25 101 TRP A C 1
ATOM 770 O O . TRP A 1 101 ? -5.458 -8.415 6.080 1.00 86.25 101 TRP A O 1
ATOM 780 N N . ALA A 1 102 ? -4.314 -9.606 7.586 1.00 83.81 102 ALA A N 1
ATOM 781 C CA . ALA A 1 102 ? -3.468 -8.483 7.988 1.00 83.81 102 ALA A CA 1
ATOM 782 C C . ALA A 1 102 ? -2.632 -7.969 6.805 1.00 83.81 102 ALA A C 1
ATOM 784 O O . ALA A 1 102 ? -2.581 -6.758 6.562 1.00 83.81 102 ALA A O 1
ATOM 785 N N . ALA A 1 103 ? -2.086 -8.884 5.994 1.00 79.12 103 ALA A N 1
ATOM 786 C CA . ALA A 1 103 ? -1.376 -8.556 4.757 1.00 79.12 103 ALA A CA 1
ATOM 787 C C . ALA A 1 103 ? -2.278 -7.914 3.678 1.00 79.12 103 ALA A C 1
ATOM 789 O O . ALA A 1 103 ? -1.782 -7.219 2.782 1.00 79.12 103 ALA A O 1
ATOM 790 N N . PHE A 1 104 ? -3.599 -8.110 3.761 1.00 76.75 104 PHE A N 1
ATOM 791 C CA . PHE A 1 104 ? -4.571 -7.574 2.808 1.00 76.75 104 PHE A CA 1
ATOM 792 C C . PHE A 1 104 ? -4.869 -6.077 3.023 1.00 76.75 104 PHE A C 1
ATOM 794 O O . PHE A 1 104 ? -5.002 -5.315 2.058 1.00 76.75 104 PHE A O 1
ATOM 801 N N . SER A 1 105 ? -4.936 -5.665 4.293 1.00 72.00 105 SER A N 1
ATOM 802 C CA . SER A 1 105 ? -5.577 -4.433 4.789 1.00 72.00 105 SER A CA 1
ATOM 803 C C . SER A 1 105 ? -5.216 -3.126 4.068 1.00 72.00 105 SER A C 1
ATOM 805 O O . SER A 1 105 ? -6.093 -2.309 3.810 1.00 72.00 105 SER A O 1
ATOM 807 N N . VAL A 1 106 ? -3.959 -2.931 3.670 1.00 72.81 106 VAL A N 1
ATOM 808 C CA . VAL A 1 106 ? -3.524 -1.680 3.018 1.00 72.81 106 VAL A CA 1
ATOM 809 C C . VAL A 1 106 ? -3.466 -1.828 1.504 1.00 72.81 106 VAL A C 1
ATOM 811 O O . VAL A 1 106 ? -3.984 -1.008 0.746 1.00 72.81 106 VAL A O 1
ATOM 814 N N . ARG A 1 107 ? -2.807 -2.886 1.025 1.00 70.56 107 ARG A N 1
ATOM 815 C CA . ARG A 1 107 ? -2.435 -2.991 -0.389 1.00 70.56 107 ARG A CA 1
ATOM 816 C C . ARG A 1 107 ? -3.633 -3.326 -1.272 1.00 70.56 107 ARG A C 1
ATOM 818 O O . ARG A 1 107 ? -3.739 -2.811 -2.383 1.00 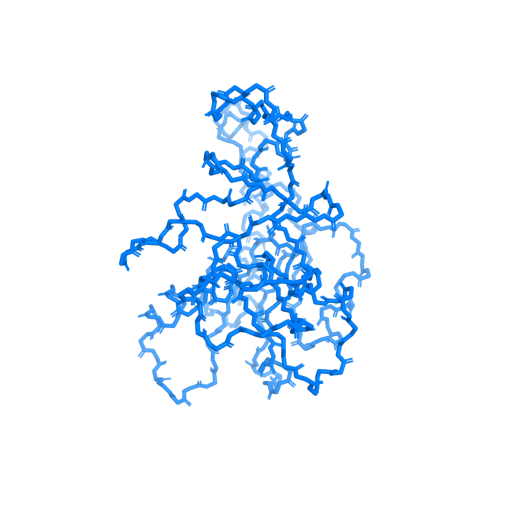70.56 107 ARG A O 1
ATOM 825 N N . TYR A 1 108 ? -4.554 -4.158 -0.822 1.00 72.38 108 TYR A N 1
ATOM 826 C CA . TYR A 1 108 ? -5.610 -4.618 -1.716 1.00 72.38 108 TYR A CA 1
ATOM 827 C C . TYR A 1 108 ? -6.772 -3.629 -1.789 1.00 72.38 108 TYR A C 1
ATOM 829 O O . TYR A 1 108 ? -7.315 -3.431 -2.872 1.00 72.38 108 TYR A O 1
ATOM 837 N N . LEU A 1 109 ? -7.069 -2.912 -0.699 1.00 72.31 109 LEU A N 1
ATOM 838 C CA . LEU A 1 109 ? -8.105 -1.874 -0.693 1.00 72.31 109 LEU A CA 1
ATOM 839 C C . LEU A 1 109 ? -7.782 -0.725 -1.659 1.00 72.31 109 LEU A C 1
ATOM 841 O O . LEU A 1 109 ? -8.617 -0.370 -2.492 1.00 72.31 109 LEU A O 1
ATOM 845 N N . THR A 1 110 ? -6.558 -0.183 -1.619 1.00 71.81 110 THR A N 1
ATOM 846 C CA . THR A 1 110 ? -6.144 0.872 -2.563 1.00 71.81 110 THR A CA 1
ATOM 847 C C . THR A 1 110 ? -6.175 0.369 -4.004 1.00 71.81 110 THR A C 1
ATOM 849 O O . THR A 1 110 ? -6.646 1.065 -4.899 1.00 71.81 110 THR A O 1
ATOM 852 N N . ALA A 1 111 ? -5.701 -0.855 -4.240 1.00 70.25 111 ALA A N 1
ATOM 853 C CA . ALA A 1 111 ? -5.636 -1.401 -5.587 1.00 70.25 111 ALA A CA 1
ATOM 854 C C . ALA A 1 111 ? -7.047 -1.648 -6.158 1.00 70.25 111 ALA A C 1
ATOM 856 O O . ALA A 1 111 ? -7.321 -1.299 -7.306 1.00 70.25 111 ALA A O 1
ATOM 857 N N . TRP A 1 112 ? -7.966 -2.181 -5.345 1.00 71.38 112 TRP A N 1
ATOM 858 C CA . TRP A 1 112 ? -9.371 -2.356 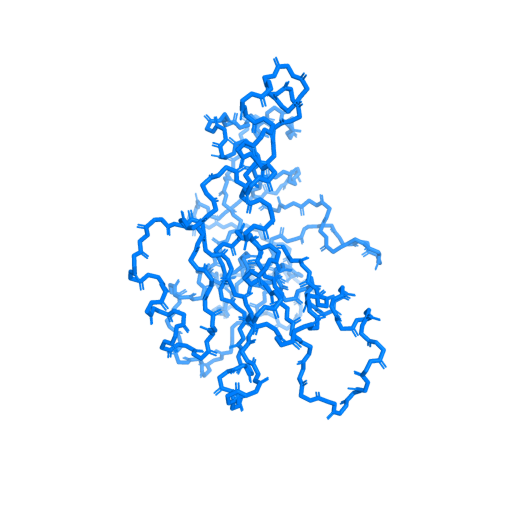-5.713 1.00 71.38 112 TRP A CA 1
ATOM 859 C C . TRP A 1 112 ? -10.050 -1.024 -6.025 1.00 71.38 112 TRP A C 1
ATOM 861 O O . TRP A 1 112 ? -10.767 -0.910 -7.017 1.00 71.38 112 TRP A O 1
ATOM 871 N N . SER A 1 113 ? -9.785 0.001 -5.213 1.00 69.88 113 SER A N 1
ATOM 872 C CA . SER A 1 113 ? -10.295 1.351 -5.447 1.00 69.88 113 SER A CA 1
ATOM 873 C C . SER A 1 113 ? -9.806 1.925 -6.782 1.00 69.88 113 SER A C 1
ATOM 875 O O . SER A 1 113 ? -10.617 2.438 -7.555 1.00 69.88 113 SER A O 1
ATOM 877 N N . ASN A 1 114 ? -8.513 1.779 -7.095 1.00 68.88 114 ASN A N 1
ATOM 878 C CA . ASN A 1 114 ? -7.940 2.221 -8.372 1.00 68.88 114 ASN A CA 1
ATOM 879 C C . ASN A 1 114 ? -8.581 1.494 -9.562 1.00 68.88 114 ASN A C 1
ATOM 881 O O . ASN A 1 114 ? -8.910 2.122 -10.568 1.00 68.88 114 ASN A O 1
ATOM 885 N N . TYR A 1 115 ? -8.830 0.189 -9.431 1.00 67.12 115 TYR A N 1
ATOM 886 C CA . TYR A 1 115 ? -9.519 -0.586 -10.460 1.00 67.12 115 TYR A CA 1
ATOM 887 C C . TYR A 1 115 ? -10.987 -0.151 -10.642 1.00 67.12 115 TYR A C 1
ATOM 889 O O . TYR A 1 115 ? -11.438 0.105 -11.758 1.00 67.12 115 TYR A O 1
ATOM 897 N N . GLN A 1 116 ? -11.750 -0.013 -9.555 1.00 64.75 116 GLN A N 1
ATOM 898 C CA . GLN A 1 116 ? -13.164 0.373 -9.633 1.00 64.75 116 GLN A CA 1
ATOM 899 C C . GLN A 1 116 ? -13.367 1.796 -10.160 1.00 64.75 116 GLN A C 1
ATOM 901 O O . GLN A 1 116 ? -14.330 2.046 -10.884 1.00 64.75 116 GLN A O 1
ATOM 906 N N . ARG A 1 117 ? -12.494 2.738 -9.786 1.00 65.00 117 ARG A N 1
ATOM 907 C CA . ARG A 1 117 ? -12.657 4.151 -10.154 1.00 65.00 117 ARG A CA 1
ATOM 908 C C . ARG A 1 117 ? -11.970 4.525 -11.461 1.00 65.00 117 ARG A C 1
ATOM 910 O O . ARG A 1 117 ? -12.574 5.257 -12.233 1.00 65.00 117 ARG A O 1
ATOM 917 N N . GLY A 1 118 ? -10.754 4.041 -11.704 1.00 59.72 118 GLY A N 1
ATOM 918 C CA . GLY A 1 118 ? -9.994 4.347 -12.918 1.00 59.72 118 GLY A CA 1
ATOM 919 C C . GLY A 1 118 ? -10.334 3.387 -14.054 1.00 59.72 118 GLY A C 1
ATOM 920 O O . GLY A 1 118 ? -10.929 3.775 -15.053 1.00 59.72 118 GLY A O 1
ATOM 921 N N . ALA A 1 119 ? -10.020 2.105 -13.872 1.00 58.69 119 ALA A N 1
ATOM 922 C CA . ALA A 1 119 ? -10.100 1.106 -14.941 1.00 58.69 119 ALA A CA 1
ATOM 923 C C . ALA A 1 119 ? -11.526 0.849 -15.459 1.00 58.69 119 ALA A C 1
ATOM 925 O O . ALA A 1 119 ? -11.745 0.785 -16.666 1.00 58.69 119 ALA A O 1
ATOM 926 N N . ARG A 1 120 ? -12.512 0.719 -14.561 1.00 52.69 120 ARG A N 1
ATOM 927 C CA . ARG A 1 120 ? -13.906 0.443 -14.957 1.00 52.69 120 ARG A CA 1
ATOM 928 C C . ARG A 1 120 ? -14.644 1.634 -15.565 1.00 52.69 120 ARG A C 1
ATOM 930 O O . ARG A 1 120 ? -15.607 1.410 -16.286 1.00 52.69 120 ARG A O 1
ATOM 937 N N . ARG A 1 121 ? -14.242 2.873 -15.262 1.00 50.81 121 ARG A N 1
ATOM 938 C CA . ARG A 1 121 ? -14.883 4.075 -15.829 1.00 50.81 121 ARG A CA 1
ATOM 939 C C . ARG A 1 121 ? -14.318 4.461 -17.195 1.00 50.81 121 ARG A C 1
ATOM 941 O O . ARG A 1 121 ? -15.035 5.078 -17.968 1.00 50.81 121 ARG A O 1
ATOM 948 N N . LEU A 1 122 ? -13.064 4.102 -17.475 1.00 45.78 122 LEU A N 1
ATOM 949 C CA . LEU A 1 122 ? -12.341 4.498 -18.688 1.00 45.78 122 LEU A CA 1
ATOM 950 C C . LEU A 1 122 ? -12.379 3.455 -19.819 1.00 45.78 122 LEU A C 1
ATOM 952 O O . LEU A 1 122 ? -11.830 3.716 -20.881 1.00 45.78 122 LEU A O 1
ATOM 956 N N . SER A 1 123 ? -13.008 2.289 -19.626 1.00 45.59 123 SER A N 1
ATOM 957 C CA . SER A 1 123 ? -13.247 1.322 -20.710 1.00 45.59 123 SER A CA 1
ATOM 958 C C . SER A 1 123 ? -14.647 1.531 -21.308 1.00 45.59 123 SER A C 1
ATOM 960 O O . SER A 1 123 ? -15.623 1.241 -20.616 1.00 45.59 123 SER A O 1
ATOM 962 N N . PRO A 1 124 ? -14.776 1.980 -22.575 1.00 42.56 124 PRO A N 1
ATOM 963 C CA . PRO A 1 124 ? -16.068 2.099 -23.263 1.00 42.56 124 PRO A CA 1
ATOM 964 C C . PRO A 1 124 ? -16.673 0.742 -23.654 1.00 42.56 124 PRO A C 1
ATOM 966 O O . PRO A 1 124 ? -17.834 0.676 -24.043 1.00 42.56 124 PRO A O 1
ATOM 969 N N . ALA A 1 125 ? -15.900 -0.344 -23.561 1.00 42.62 125 ALA A N 1
ATOM 970 C CA . ALA A 1 125 ? -16.342 -1.680 -23.929 1.00 42.62 125 ALA A CA 1
ATOM 971 C C . ALA A 1 125 ? -17.191 -2.303 -22.812 1.00 42.62 125 ALA A C 1
ATOM 973 O O . ALA A 1 125 ? -16.672 -2.753 -21.792 1.00 42.62 125 ALA A O 1
ATOM 974 N N . ASP A 1 126 ? -18.501 -2.281 -23.041 1.00 40.31 126 ASP A N 1
ATOM 975 C CA . ASP A 1 126 ? -19.525 -3.199 -22.560 1.00 40.31 126 ASP A CA 1
ATOM 976 C C . ASP A 1 126 ? -19.381 -3.766 -21.147 1.00 40.31 126 ASP A C 1
ATOM 978 O O . ASP A 1 126 ? -18.561 -4.634 -20.844 1.00 40.31 126 ASP A O 1
ATOM 982 N N . ARG A 1 127 ? -20.390 -3.456 -20.327 1.00 44.19 127 ARG A N 1
ATOM 983 C CA . ARG A 1 127 ? -20.727 -4.146 -19.068 1.00 44.19 127 ARG A CA 1
ATOM 984 C C . ARG A 1 127 ? -20.876 -5.683 -19.194 1.00 44.19 127 ARG A C 1
ATOM 986 O O . ARG A 1 127 ? -21.169 -6.328 -18.189 1.00 44.19 127 ARG A O 1
ATOM 993 N N . ARG A 1 128 ? -20.702 -6.266 -20.388 1.00 40.16 128 ARG A N 1
ATOM 994 C CA . ARG A 1 128 ? -20.821 -7.696 -20.711 1.00 40.16 128 ARG A CA 1
ATOM 995 C C . ARG A 1 128 ? -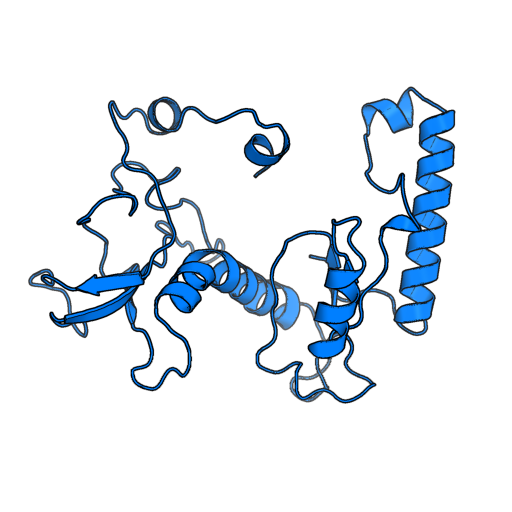19.576 -8.329 -21.361 1.00 40.16 128 ARG A C 1
ATOM 997 O O . ARG A 1 128 ? -19.592 -9.537 -21.568 1.00 40.16 128 ARG A O 1
ATOM 1004 N N . ALA A 1 129 ? -18.502 -7.588 -21.650 1.00 40.06 129 ALA A N 1
ATOM 1005 C CA . ALA A 1 129 ? -17.286 -8.177 -22.225 1.00 40.06 129 ALA A CA 1
ATOM 1006 C C . ALA A 1 129 ? -16.401 -8.857 -21.148 1.00 40.06 129 ALA A C 1
ATOM 1008 O O . ALA A 1 129 ? -16.318 -8.357 -20.019 1.00 40.06 129 ALA A O 1
ATOM 1009 N N . PRO A 1 130 ? -15.710 -9.977 -21.460 1.00 43.00 130 PRO A N 1
ATOM 1010 C CA . PRO A 1 130 ? -14.675 -10.526 -20.584 1.00 43.00 130 PRO A CA 1
ATOM 1011 C C . PRO A 1 130 ? -13.596 -9.450 -20.392 1.00 43.00 130 PRO A C 1
ATOM 1013 O O . PRO A 1 130 ? -13.133 -8.861 -21.363 1.00 43.00 130 PRO A O 1
ATOM 1016 N N . GLY A 1 131 ? -13.291 -9.126 -19.133 1.00 44.31 131 GLY A N 1
ATOM 1017 C CA . GLY A 1 131 ? -12.748 -7.826 -18.717 1.00 44.31 131 GLY A CA 1
ATOM 1018 C C . GLY A 1 131 ? -11.482 -7.314 -19.433 1.00 44.31 131 GLY A C 1
ATOM 1019 O O . GLY A 1 131 ? -10.747 -8.076 -20.061 1.00 44.31 131 GLY A O 1
ATOM 1020 N N . PRO A 1 132 ? -11.189 -6.002 -19.312 1.00 45.41 132 PRO A N 1
ATOM 1021 C CA . PRO A 1 132 ? -10.087 -5.362 -20.027 1.00 45.41 132 PRO A CA 1
ATOM 1022 C C . PRO A 1 132 ? -8.723 -5.973 -19.672 1.00 45.41 132 PRO A C 1
ATOM 1024 O O . PRO A 1 132 ? -8.446 -6.319 -18.518 1.00 45.41 132 PRO A O 1
ATOM 1027 N N . ARG A 1 133 ? -7.843 -6.067 -20.676 1.00 48.59 133 ARG A N 1
ATOM 1028 C CA . ARG A 1 133 ? -6.447 -6.503 -20.523 1.00 48.59 133 ARG A CA 1
ATOM 1029 C C . ARG A 1 133 ? -5.615 -5.350 -19.952 1.00 48.59 133 ARG A C 1
ATOM 1031 O O . ARG A 1 133 ? -5.468 -4.314 -20.597 1.00 48.59 133 ARG A O 1
ATOM 1038 N N . ALA A 1 134 ? -5.088 -5.520 -18.743 1.00 45.69 134 ALA A N 1
ATOM 1039 C CA . ALA A 1 134 ? -4.302 -4.505 -18.041 1.00 45.69 134 ALA A CA 1
ATOM 1040 C C . ALA A 1 134 ? -2.818 -4.897 -18.002 1.00 45.69 134 ALA A C 1
ATOM 1042 O O . ALA A 1 134 ? -2.511 -6.014 -17.596 1.00 45.69 134 ALA A O 1
ATOM 1043 N N . VAL A 1 135 ? -1.914 -3.986 -18.386 1.00 41.78 135 VAL A N 1
ATOM 1044 C CA . VAL A 1 135 ? -0.465 -4.121 -18.146 1.00 41.78 135 VAL A CA 1
ATOM 1045 C C . VAL A 1 135 ? -0.154 -3.471 -16.809 1.00 41.78 135 VAL A C 1
ATOM 1047 O O . VAL A 1 135 ? -0.628 -2.383 -16.504 1.00 41.78 135 VAL A O 1
ATOM 1050 N N . ARG A 1 136 ? 0.641 -4.126 -15.973 1.00 51.78 136 ARG A N 1
ATOM 1051 C CA . ARG A 1 136 ? 0.885 -3.648 -14.614 1.00 51.78 136 ARG A CA 1
ATOM 1052 C C . ARG A 1 136 ? 2.362 -3.510 -14.323 1.00 51.78 136 ARG A C 1
ATOM 1054 O O . ARG A 1 136 ? 3.015 -4.536 -14.216 1.00 51.78 136 ARG A O 1
ATOM 1061 N N . ALA A 1 137 ? 2.871 -2.292 -14.138 1.00 37.66 137 ALA A N 1
ATOM 1062 C CA . ALA A 1 137 ? 4.265 -2.029 -13.808 1.00 37.66 137 ALA A CA 1
ATOM 1063 C C . ALA A 1 137 ? 4.482 -1.975 -12.288 1.00 37.66 137 ALA A C 1
ATOM 1065 O O . ALA A 1 137 ? 3.965 -1.113 -11.593 1.00 37.66 137 ALA A O 1
ATOM 1066 N N . ARG A 1 138 ? 5.271 -2.921 -11.757 1.00 35.19 138 ARG A N 1
ATOM 1067 C CA . ARG A 1 138 ? 5.957 -2.839 -10.455 1.00 35.19 138 ARG A CA 1
ATOM 1068 C C . ARG A 1 138 ? 5.150 -2.190 -9.319 1.00 35.19 138 ARG A C 1
ATOM 1070 O O . ARG A 1 138 ? 5.486 -1.129 -8.810 1.00 35.19 138 ARG A O 1
ATOM 1077 N N . LEU A 1 139 ? 4.172 -2.924 -8.808 1.00 29.39 139 LEU A N 1
ATOM 1078 C CA . LEU A 1 139 ? 3.629 -2.738 -7.462 1.00 29.39 139 LEU A CA 1
ATOM 1079 C C . LEU A 1 139 ? 3.211 -4.124 -6.992 1.00 29.39 139 LEU A C 1
ATOM 1081 O O . LEU A 1 139 ? 2.192 -4.617 -7.466 1.00 29.39 139 LEU A O 1
ATOM 1085 N N . GLY A 1 140 ? 3.987 -4.757 -6.109 1.00 29.38 140 GLY A N 1
ATOM 1086 C CA . GLY A 1 140 ? 3.773 -6.136 -5.650 1.00 29.38 140 GLY A CA 1
ATOM 1087 C C . GLY A 1 140 ? 2.393 -6.368 -5.033 1.00 29.38 140 GLY A C 1
ATOM 1088 O O . GLY A 1 140 ? 2.216 -6.264 -3.818 1.00 29.38 140 GLY A O 1
ATOM 1089 N N . ARG A 1 141 ? 1.387 -6.649 -5.864 1.00 37.91 141 ARG A N 1
ATOM 1090 C CA . ARG A 1 141 ? 0.040 -7.029 -5.423 1.00 37.91 141 ARG A CA 1
ATOM 1091 C C . ARG A 1 141 ? -0.546 -7.991 -6.441 1.00 37.91 141 ARG A C 1
ATOM 1093 O O . ARG A 1 141 ? -0.451 -7.746 -7.637 1.00 37.91 141 ARG A O 1
ATOM 1100 N N . ARG A 1 142 ? -1.236 -9.011 -5.970 1.00 37.84 142 ARG A N 1
ATOM 1101 C CA . ARG A 1 142 ? -2.219 -9.747 -6.760 1.00 37.84 142 ARG A CA 1
ATOM 1102 C C . ARG A 1 142 ? -3.504 -8.915 -6.772 1.00 37.84 142 ARG A C 1
ATOM 1104 O O . ARG A 1 142 ? -3.805 -8.233 -5.802 1.00 37.84 142 ARG A O 1
ATOM 1111 N N . LEU A 1 143 ? -4.235 -8.907 -7.869 1.00 35.44 143 LEU A N 1
ATOM 1112 C CA . LEU A 1 143 ? -5.636 -8.503 -7.872 1.00 35.44 143 LEU A CA 1
ATOM 1113 C C . LEU A 1 143 ? -6.287 -9.343 -8.948 1.00 35.44 143 LEU A C 1
ATOM 1115 O O . LEU A 1 143 ? -6.306 -8.922 -10.095 1.00 35.44 143 LEU A O 1
ATOM 1119 N N . ASP A 1 144 ? -6.787 -10.516 -8.571 1.00 37.50 144 ASP A N 1
ATOM 1120 C CA . ASP A 1 144 ? -8.092 -10.909 -9.077 1.00 37.50 144 ASP A CA 1
ATOM 1121 C C . ASP A 1 144 ? -8.717 -12.058 -8.264 1.00 37.50 144 ASP A C 1
ATOM 1123 O O . ASP A 1 144 ? -8.181 -13.163 -8.266 1.00 37.50 144 ASP A O 1
ATOM 1127 N N . PRO A 1 145 ? -9.868 -11.856 -7.601 1.00 34.56 145 PRO A N 1
ATOM 1128 C CA . PRO A 1 145 ? -10.748 -12.958 -7.215 1.00 34.56 145 PRO A CA 1
ATOM 1129 C C . PRO A 1 145 ? -11.560 -13.517 -8.406 1.00 34.56 145 PRO A C 1
ATOM 1131 O O . PRO A 1 145 ? -12.166 -14.575 -8.283 1.00 34.56 145 PRO A O 1
ATOM 1134 N N . ARG A 1 146 ? -11.624 -12.816 -9.550 1.00 32.88 146 ARG A N 1
ATOM 1135 C CA . ARG A 1 146 ? -12.404 -13.185 -10.755 1.00 32.88 146 ARG A CA 1
ATOM 1136 C C . ARG A 1 146 ? -11.551 -13.627 -11.954 1.00 32.88 146 ARG A C 1
ATOM 1138 O O . ARG A 1 146 ? -12.082 -14.229 -12.880 1.00 32.88 146 ARG A O 1
ATOM 1145 N N . GLY A 1 147 ? -10.250 -13.383 -11.926 1.00 36.28 147 GLY A N 1
ATOM 1146 C CA . GLY A 1 147 ? -9.301 -13.635 -13.023 1.00 36.28 147 GLY A CA 1
ATOM 1147 C C . GLY A 1 147 ? -8.859 -15.083 -13.078 1.00 36.28 147 GLY A C 1
ATOM 1148 O O .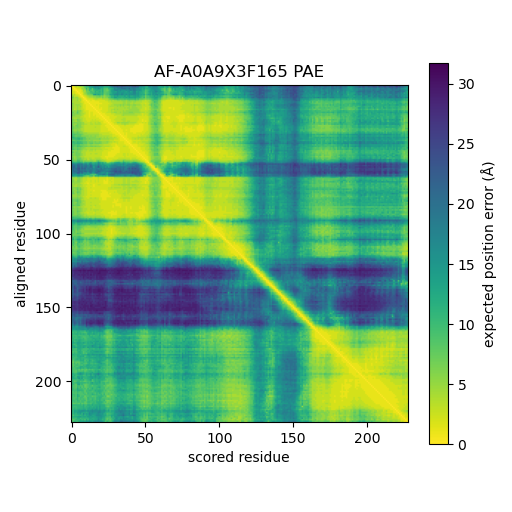 GLY A 1 147 ? -8.526 -15.585 -14.142 1.00 36.28 147 GLY A O 1
ATOM 1149 N N . ALA A 1 148 ? -9.021 -15.795 -11.962 1.00 34.03 148 ALA A N 1
ATOM 1150 C CA . ALA A 1 148 ? -8.937 -17.248 -11.906 1.00 34.03 148 ALA A CA 1
ATOM 1151 C C . ALA A 1 148 ? -10.028 -17.961 -12.740 1.00 34.03 148 ALA A C 1
ATOM 1153 O O . ALA A 1 148 ? -9.995 -19.181 -12.851 1.00 34.03 148 ALA A O 1
ATOM 1154 N N . ARG A 1 149 ? -11.004 -17.236 -13.319 1.00 30.55 149 ARG A N 1
ATOM 1155 C CA . ARG A 1 149 ? -12.054 -17.802 -14.189 1.00 30.55 149 ARG A CA 1
ATOM 1156 C C . ARG A 1 149 ? -11.965 -17.382 -15.655 1.00 30.55 149 ARG A C 1
ATOM 1158 O O . ARG A 1 149 ? -12.769 -17.854 -16.455 1.00 30.55 149 ARG A O 1
ATOM 1165 N N . ALA A 1 150 ? -11.038 -16.505 -16.033 1.00 32.78 150 ALA A N 1
ATOM 1166 C CA . ALA A 1 150 ? -10.874 -16.169 -17.438 1.00 32.78 150 ALA A CA 1
ATOM 1167 C C . ALA A 1 150 ? -9.946 -17.211 -18.072 1.00 32.78 150 ALA A C 1
ATOM 1169 O O . ALA A 1 150 ? -8.774 -17.297 -17.717 1.00 32.78 150 ALA A O 1
ATOM 1170 N N . GLY A 1 151 ? -10.485 -18.021 -18.988 1.00 30.28 151 GLY A N 1
ATOM 1171 C CA . GLY A 1 151 ? -9.704 -18.956 -19.797 1.00 30.28 151 GLY A CA 1
ATOM 1172 C C . GLY A 1 151 ? -8.571 -18.264 -20.581 1.00 30.28 151 GLY A C 1
ATOM 1173 O O . GLY A 1 151 ? -8.366 -17.055 -20.452 1.00 30.28 151 GLY A O 1
ATOM 1174 N N . PRO A 1 152 ? -7.841 -18.988 -21.446 1.00 31.91 152 PRO A N 1
ATOM 1175 C CA . PRO A 1 152 ? -6.578 -18.540 -22.058 1.00 31.91 152 PRO A CA 1
ATOM 1176 C C . PRO A 1 152 ? -6.607 -17.159 -22.756 1.00 31.91 152 PRO A C 1
ATOM 1178 O O . PRO A 1 152 ? -5.561 -16.542 -22.937 1.00 31.91 152 PRO A O 1
ATOM 1181 N N . ALA A 1 153 ? -7.787 -16.618 -23.079 1.00 32.66 153 ALA A N 1
ATOM 1182 C CA . ALA A 1 153 ? -7.991 -15.282 -23.641 1.00 32.66 153 ALA A CA 1
ATOM 1183 C C . ALA A 1 153 ? -7.927 -14.097 -22.638 1.00 32.66 153 ALA A C 1
ATOM 1185 O O . ALA A 1 153 ? -7.913 -12.944 -23.087 1.00 32.66 153 ALA A O 1
ATOM 1186 N N . GLY A 1 154 ? -7.890 -14.349 -21.320 1.00 33.38 154 GLY A N 1
ATOM 1187 C CA . GLY A 1 154 ? -8.011 -13.341 -20.250 1.00 33.38 154 GLY A CA 1
ATOM 1188 C C . GLY A 1 154 ? -6.732 -12.990 -19.481 1.00 33.38 154 GLY A C 1
ATOM 1189 O O . GLY A 1 154 ? -6.810 -12.325 -18.449 1.00 33.38 154 GLY A O 1
ATOM 1190 N N . ARG A 1 155 ? -5.558 -13.421 -19.954 1.00 40.59 155 ARG A N 1
ATOM 1191 C CA . ARG A 1 155 ? -4.278 -13.176 -19.270 1.00 40.59 155 ARG A CA 1
ATOM 1192 C C . ARG A 1 155 ? -3.992 -11.672 -19.168 1.00 40.59 155 ARG A C 1
ATOM 1194 O O . ARG A 1 155 ? -3.831 -10.993 -20.182 1.00 40.59 155 ARG A O 1
ATOM 1201 N N . GLN A 1 156 ? -3.924 -11.152 -17.941 1.00 45.38 156 GLN A N 1
ATOM 1202 C CA . GLN A 1 156 ? -3.494 -9.778 -17.678 1.00 45.38 156 GLN A CA 1
ATOM 1203 C C . GLN A 1 156 ? -1.966 -9.722 -17.518 1.00 45.38 156 GLN A C 1
ATOM 1205 O O . GLN A 1 156 ? -1.438 -10.433 -16.664 1.00 45.38 156 GLN A O 1
ATOM 1210 N N . PRO A 1 157 ? -1.254 -8.902 -18.306 1.00 40.72 157 PRO A N 1
ATOM 1211 C CA . PRO A 1 157 ? 0.192 -8.743 -18.168 1.00 40.72 157 PRO A CA 1
ATOM 1212 C C . PRO A 1 157 ? 0.609 -8.149 -16.810 1.00 40.72 157 PRO A C 1
ATOM 1214 O O . PRO A 1 157 ? 0.296 -7.002 -16.479 1.00 40.72 157 PRO A O 1
ATOM 1217 N N . HIS A 1 158 ? 1.390 -8.907 -16.037 1.00 47.03 158 HIS A N 1
ATOM 1218 C CA . HIS A 1 158 ? 2.070 -8.419 -14.832 1.00 47.03 158 HIS A CA 1
ATOM 1219 C C . HIS A 1 158 ? 3.566 -8.214 -15.099 1.00 47.03 158 HIS A C 1
ATOM 1221 O O . HIS A 1 158 ? 4.247 -9.119 -15.580 1.00 47.03 158 HIS A O 1
ATOM 1227 N N . ARG A 1 159 ? 4.093 -7.030 -14.771 1.00 45.53 159 ARG A N 1
ATOM 1228 C CA . ARG A 1 159 ? 5.525 -6.709 -14.807 1.00 45.53 159 ARG A CA 1
ATOM 1229 C C . ARG A 1 159 ? 6.051 -6.743 -13.381 1.00 45.53 159 ARG A C 1
ATOM 1231 O O . ARG A 1 159 ? 5.877 -5.793 -12.609 1.00 45.53 159 ARG A O 1
ATOM 1238 N N . ASP A 1 160 ? 6.702 -7.848 -13.049 1.00 49.84 160 ASP A N 1
ATOM 1239 C CA . ASP A 1 160 ? 7.388 -8.001 -11.776 1.00 49.84 160 ASP A CA 1
ATOM 1240 C C . ASP A 1 160 ? 8.738 -7.274 -11.789 1.00 49.84 160 ASP A C 1
ATOM 1242 O O . ASP A 1 160 ? 9.456 -7.222 -12.787 1.00 49.84 160 ASP A O 1
ATOM 1246 N N . GLY A 1 161 ? 9.063 -6.655 -10.658 1.00 42.56 161 GLY A N 1
ATOM 1247 C CA . GLY A 1 161 ? 10.313 -5.926 -10.445 1.00 42.56 161 GLY A CA 1
ATOM 1248 C C . GLY A 1 161 ? 11.460 -6.783 -9.917 1.00 42.56 161 GLY A C 1
ATOM 1249 O O . GLY A 1 161 ? 12.454 -6.206 -9.483 1.00 42.56 161 GLY A O 1
ATOM 1250 N N . ASP A 1 162 ? 11.337 -8.112 -9.916 1.00 46.41 162 ASP A N 1
ATOM 1251 C CA . ASP A 1 162 ? 12.291 -8.984 -9.235 1.00 46.41 162 ASP A CA 1
ATOM 1252 C C . ASP A 1 162 ? 12.946 -9.971 -10.194 1.00 46.41 162 ASP A C 1
ATOM 1254 O O . ASP A 1 162 ? 12.293 -10.653 -10.978 1.00 46.41 162 ASP A O 1
ATOM 1258 N N . ARG A 1 163 ? 14.270 -10.072 -10.064 1.00 51.94 163 ARG A N 1
ATOM 1259 C CA . ARG A 1 163 ? 15.182 -10.946 -10.813 1.00 51.94 163 ARG A CA 1
ATOM 1260 C C . ARG A 1 163 ? 14.996 -12.446 -10.496 1.00 51.94 163 ARG A C 1
ATOM 1262 O O . ARG A 1 163 ? 15.948 -13.208 -10.618 1.00 51.94 163 ARG A O 1
ATOM 1269 N N . GLN A 1 164 ? 13.820 -12.872 -10.031 1.00 62.19 164 GLN A N 1
ATOM 1270 C CA . GLN A 1 164 ? 13.588 -14.201 -9.460 1.00 62.19 164 GLN A CA 1
ATOM 1271 C C . GLN A 1 164 ? 12.628 -15.029 -10.333 1.00 62.19 164 GLN A C 1
ATOM 1273 O O . GLN A 1 164 ? 11.430 -14.737 -10.356 1.00 62.19 164 GLN A O 1
ATOM 1278 N N . PRO A 1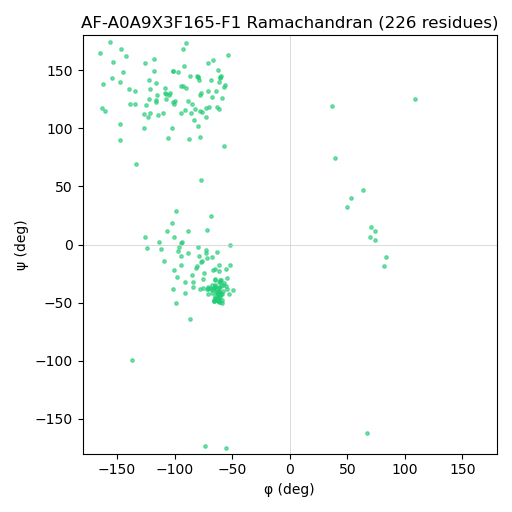 165 ? 13.109 -16.103 -10.994 1.00 68.88 165 PRO A N 1
ATOM 1279 C CA . PRO A 1 165 ? 12.289 -16.984 -11.838 1.00 68.88 165 PRO A CA 1
ATOM 1280 C C . PRO A 1 165 ? 11.051 -17.559 -11.131 1.00 68.88 165 PRO A C 1
ATOM 1282 O O . PRO A 1 165 ? 10.017 -17.787 -11.753 1.00 68.88 165 PRO A O 1
ATOM 1285 N N . GLN A 1 166 ? 11.134 -17.734 -9.810 1.00 74.31 166 GLN A N 1
ATOM 1286 C CA . GLN A 1 166 ? 10.056 -18.263 -8.972 1.00 74.31 166 GLN A CA 1
ATOM 1287 C C . GLN A 1 166 ? 8.776 -17.408 -9.021 1.00 74.31 166 GLN A C 1
ATOM 1289 O O . GLN A 1 166 ? 7.676 -17.956 -8.949 1.00 74.31 166 GLN A O 1
ATOM 1294 N N . ARG A 1 167 ? 8.889 -16.085 -9.222 1.00 71.00 167 ARG A N 1
ATOM 1295 C CA . ARG A 1 167 ? 7.714 -15.203 -9.326 1.00 71.00 167 ARG A CA 1
ATOM 1296 C C . ARG A 1 167 ? 6.934 -15.387 -10.620 1.00 71.00 167 ARG A C 1
ATOM 1298 O O . ARG A 1 167 ? 5.709 -15.377 -10.586 1.00 71.00 167 ARG A O 1
ATOM 1305 N N . LEU A 1 168 ? 7.617 -15.612 -11.743 1.00 75.81 168 LEU A N 1
ATOM 1306 C CA . LEU A 1 168 ? 6.943 -15.891 -13.015 1.00 75.81 168 LEU A CA 1
ATOM 1307 C C . LEU A 1 168 ? 6.137 -17.194 -12.924 1.00 75.81 168 LEU A C 1
ATOM 1309 O O . LEU A 1 168 ? 4.978 -17.224 -13.330 1.00 75.81 168 LEU A O 1
ATOM 1313 N N . ALA A 1 169 ? 6.701 -18.226 -12.289 1.00 79.50 169 ALA A N 1
ATOM 1314 C CA . ALA A 1 169 ? 5.991 -19.478 -12.024 1.00 79.50 169 ALA A CA 1
ATOM 1315 C C . ALA A 1 169 ? 4.797 -19.297 -11.065 1.00 79.50 169 ALA A C 1
ATOM 1317 O O . ALA A 1 169 ? 3.773 -19.963 -11.190 1.00 79.50 169 ALA A O 1
ATOM 1318 N N . GLU A 1 170 ? 4.894 -18.398 -10.084 1.00 76.94 170 GLU A N 1
ATOM 1319 C CA . GLU A 1 170 ? 3.764 -18.049 -9.215 1.00 76.94 170 GLU A CA 1
ATOM 1320 C C . GLU A 1 170 ? 2.632 -17.323 -9.941 1.00 76.94 170 GLU A C 1
ATOM 1322 O O . GLU A 1 170 ? 1.463 -17.577 -9.632 1.00 76.94 170 GLU A O 1
ATOM 1327 N N . LEU A 1 171 ? 2.960 -16.417 -10.864 1.00 74.19 171 LEU A N 1
ATOM 1328 C CA . LEU A 1 171 ? 1.975 -15.730 -11.698 1.00 74.19 171 LEU A CA 1
ATOM 1329 C C . LEU A 1 171 ? 1.244 -16.735 -12.589 1.00 74.19 171 LEU A C 1
ATOM 1331 O O . LEU A 1 171 ? 0.012 -16.759 -12.580 1.00 74.19 171 LEU A O 1
ATOM 1335 N N . ASP A 1 172 ? 1.995 -17.616 -13.250 1.00 77.44 172 ASP A N 1
ATOM 1336 C CA . ASP A 1 172 ? 1.443 -18.620 -14.158 1.00 77.44 172 ASP A CA 1
ATOM 1337 C C . ASP A 1 172 ? 0.518 -19.608 -13.430 1.00 77.44 172 ASP A C 1
ATOM 1339 O O . ASP A 1 172 ? -0.638 -19.779 -13.821 1.00 77.44 172 ASP A O 1
ATOM 1343 N N . ARG A 1 173 ? 0.937 -20.118 -12.258 1.00 76.88 173 ARG A N 1
ATOM 1344 C CA . ARG A 1 173 ? 0.078 -20.928 -11.362 1.00 76.88 173 ARG A CA 1
ATOM 1345 C C . ARG A 1 173 ? -1.221 -20.231 -10.952 1.00 76.88 173 ARG A C 1
ATOM 1347 O O . ARG A 1 173 ? -2.159 -20.884 -10.511 1.00 76.88 173 ARG A O 1
ATOM 1354 N N . SER A 1 174 ? -1.264 -18.907 -11.054 1.00 69.44 174 SER A N 1
ATOM 1355 C CA . SER A 1 174 ? -2.417 -18.083 -10.687 1.00 69.44 174 SER A CA 1
ATOM 1356 C C . SER A 1 174 ? -3.247 -17.644 -11.896 1.00 69.44 174 SER A C 1
ATOM 1358 O O . SER A 1 174 ? -4.147 -16.821 -11.734 1.00 69.44 174 SER A O 1
ATOM 1360 N N . GLY A 1 175 ? -2.937 -18.144 -13.098 1.00 75.19 175 GLY A N 1
ATOM 1361 C CA . GLY A 1 175 ? -3.597 -17.765 -14.350 1.00 75.19 175 GLY A CA 1
ATOM 1362 C C . GLY A 1 175 ? -3.206 -16.378 -14.875 1.00 75.19 175 GLY A C 1
ATOM 1363 O O . GLY A 1 175 ? -3.844 -15.858 -15.791 1.00 75.19 175 GLY A O 1
ATOM 1364 N N . ILE A 1 176 ? -2.168 -15.759 -14.308 1.00 73.88 176 ILE A N 1
ATOM 1365 C CA . ILE A 1 176 ? -1.690 -14.428 -14.687 1.00 73.88 176 ILE A CA 1
ATOM 1366 C C . ILE A 1 176 ? -0.451 -14.603 -15.562 1.00 73.88 176 ILE A C 1
ATOM 1368 O O . ILE A 1 176 ? 0.536 -15.193 -15.136 1.00 73.88 176 ILE A O 1
ATOM 1372 N N . GLY A 1 177 ? -0.475 -14.067 -16.781 1.00 73.56 177 GLY A N 1
ATOM 1373 C CA . GLY A 1 177 ? 0.712 -14.100 -17.628 1.00 73.56 177 GLY A CA 1
ATOM 1374 C C . GLY A 1 177 ? 1.721 -13.025 -17.203 1.00 73.56 177 GLY A C 1
ATOM 1375 O O . GLY A 1 177 ? 1.374 -11.853 -17.040 1.00 73.56 177 GLY A O 1
ATOM 1376 N N . GLY A 1 178 ? 2.971 -13.433 -16.996 1.00 77.25 178 GLY A N 1
ATOM 1377 C CA . GLY A 1 178 ? 4.070 -12.544 -16.624 1.00 77.25 178 GLY A CA 1
ATOM 1378 C C . GLY A 1 178 ? 4.910 -12.124 -17.826 1.00 77.25 178 GLY A C 1
ATOM 1379 O O . GLY A 1 178 ? 5.081 -12.894 -18.768 1.00 77.25 178 GLY A O 1
ATOM 1380 N N . ILE A 1 179 ? 5.464 -10.913 -17.770 1.00 81.19 179 ILE A N 1
ATOM 1381 C CA . ILE A 1 179 ? 6.522 -10.459 -18.680 1.00 81.19 179 ILE A CA 1
ATOM 1382 C C . ILE A 1 179 ? 7.829 -10.401 -17.882 1.00 81.19 179 ILE A C 1
ATOM 1384 O O . ILE A 1 179 ? 7.892 -9.728 -16.847 1.00 81.19 179 ILE A O 1
ATOM 1388 N N . ASP A 1 180 ? 8.872 -11.089 -18.357 1.00 81.31 180 ASP A N 1
ATOM 1389 C CA . ASP A 1 180 ? 10.184 -11.069 -17.708 1.00 81.31 180 ASP A CA 1
ATOM 1390 C C . ASP A 1 180 ? 10.877 -9.728 -17.941 1.00 81.31 180 ASP A C 1
ATOM 1392 O O . ASP A 1 180 ? 11.333 -9.401 -19.034 1.00 81.31 180 ASP A O 1
ATOM 1396 N N . ARG A 1 181 ? 10.983 -8.941 -16.873 1.00 77.19 181 ARG A N 1
ATOM 1397 C CA . ARG A 1 181 ? 11.599 -7.621 -16.918 1.00 77.19 181 ARG A CA 1
ATOM 1398 C C . ARG A 1 181 ? 13.103 -7.662 -17.209 1.00 77.19 181 ARG A C 1
ATOM 1400 O O . ARG A 1 181 ? 13.643 -6.651 -17.647 1.00 77.19 181 ARG A O 1
ATOM 1407 N N . ARG A 1 182 ? 13.791 -8.782 -16.965 1.00 80.00 182 ARG A N 1
ATOM 1408 C CA . ARG A 1 182 ? 15.243 -8.892 -17.202 1.00 80.00 182 ARG A CA 1
ATOM 1409 C C . ARG A 1 182 ? 15.614 -8.675 -18.669 1.00 80.00 182 ARG A C 1
ATOM 1411 O O . ARG A 1 182 ? 16.731 -8.254 -18.931 1.00 80.00 182 ARG A O 1
ATOM 1418 N N . ALA A 1 183 ? 14.671 -8.888 -19.587 1.00 83.00 183 ALA A N 1
ATOM 1419 C CA . ALA A 1 183 ? 14.834 -8.585 -21.005 1.00 83.00 183 ALA A CA 1
ATOM 1420 C C . ALA A 1 183 ? 14.927 -7.073 -21.317 1.00 83.00 183 ALA A C 1
ATOM 1422 O O . ALA A 1 183 ? 15.274 -6.707 -22.433 1.00 83.00 183 ALA A O 1
ATOM 1423 N N . PHE A 1 184 ? 14.632 -6.194 -20.350 1.00 87.38 184 PHE A N 1
ATOM 1424 C CA . PHE A 1 184 ? 14.641 -4.732 -20.506 1.00 87.38 184 PHE A CA 1
ATOM 1425 C C . PHE A 1 184 ? 15.378 -4.106 -19.312 1.00 87.38 184 PHE A C 1
ATOM 1427 O O . PHE A 1 184 ? 14.765 -3.524 -18.411 1.00 87.38 184 PHE A O 1
ATOM 1434 N N . ALA A 1 185 ? 16.694 -4.310 -19.238 1.00 84.75 185 ALA A N 1
ATOM 1435 C CA . ALA A 1 185 ? 17.499 -3.923 -18.078 1.00 84.75 185 ALA A CA 1
ATOM 1436 C C . ALA A 1 185 ? 17.470 -2.406 -17.809 1.00 84.75 185 ALA A C 1
ATOM 1438 O O . ALA A 1 185 ? 17.354 -1.999 -16.651 1.00 84.75 185 ALA A O 1
ATOM 1439 N N . ASP A 1 186 ? 17.460 -1.595 -18.869 1.00 89.12 186 ASP A N 1
ATOM 1440 C CA . ASP A 1 186 ? 17.621 -0.134 -18.814 1.00 89.12 186 ASP A CA 1
ATOM 1441 C C . ASP A 1 186 ? 16.300 0.629 -18.964 1.00 89.12 186 ASP A C 1
ATOM 1443 O O . ASP A 1 186 ? 16.269 1.820 -19.236 1.00 89.12 186 ASP A O 1
ATOM 1447 N N . ILE A 1 187 ? 15.173 -0.049 -18.751 1.00 87.62 187 ILE A N 1
ATOM 1448 C CA . ILE A 1 187 ? 13.823 0.514 -18.903 1.00 87.62 187 ILE A CA 1
ATOM 1449 C C . ILE A 1 187 ? 13.418 1.507 -17.791 1.00 87.62 187 ILE A C 1
ATOM 1451 O O . ILE A 1 187 ? 12.301 2.025 -17.798 1.00 87.62 187 ILE A O 1
ATOM 1455 N N . GLU A 1 188 ? 14.247 1.704 -16.759 1.00 85.06 188 GLU A N 1
ATOM 1456 C CA . GLU A 1 188 ? 13.995 2.731 -15.736 1.00 85.06 188 GLU A CA 1
ATOM 1457 C C . GLU A 1 188 ? 14.500 4.063 -16.247 1.00 85.06 188 GLU A C 1
ATOM 1459 O O . GLU A 1 188 ? 15.708 4.261 -16.290 1.00 85.06 188 GLU A O 1
ATOM 1464 N N . PHE A 1 189 ? 13.574 4.948 -16.615 1.00 86.94 189 PHE A N 1
ATOM 1465 C CA . PHE A 1 189 ? 13.898 6.288 -17.079 1.00 86.94 189 PHE A CA 1
ATOM 1466 C C . PHE A 1 189 ? 14.493 7.139 -15.950 1.00 86.94 189 PHE A C 1
ATOM 1468 O O . PHE A 1 189 ? 13.889 7.297 -14.887 1.00 86.94 189 PHE A O 1
ATOM 1475 N N . ASP A 1 190 ? 15.658 7.710 -16.220 1.00 88.25 190 ASP A N 1
ATOM 1476 C CA . ASP A 1 190 ? 16.352 8.709 -15.423 1.00 88.25 190 ASP A CA 1
ATOM 1477 C C . ASP A 1 190 ? 16.582 9.923 -16.325 1.00 88.25 190 ASP A C 1
ATOM 1479 O O . ASP A 1 190 ? 17.358 9.864 -17.278 1.00 88.25 190 ASP A O 1
ATOM 1483 N N . GLU A 1 191 ? 15.871 11.012 -16.043 1.00 90.31 191 GLU A N 1
ATOM 1484 C CA . GLU A 1 191 ? 15.857 12.213 -16.879 1.00 90.31 191 GLU A CA 1
ATOM 1485 C C . GLU A 1 191 ? 17.247 12.850 -17.003 1.00 90.31 191 GLU A C 1
ATOM 1487 O O . GLU A 1 191 ? 17.682 13.200 -18.102 1.00 90.31 191 GLU A O 1
ATOM 1492 N N . SER A 1 192 ? 17.986 12.940 -15.894 1.00 92.06 192 SER A N 1
ATOM 1493 C CA . SER A 1 192 ? 19.317 13.550 -15.883 1.00 92.06 192 SER A CA 1
ATOM 1494 C C . SER A 1 192 ? 20.290 12.743 -16.735 1.00 92.06 192 SER A C 1
ATOM 1496 O O . SER A 1 192 ? 20.995 13.307 -17.576 1.00 92.06 192 SER A O 1
ATOM 1498 N N . ARG A 1 193 ? 20.283 11.415 -16.579 1.00 91.56 193 ARG A N 1
ATOM 1499 C CA . ARG A 1 193 ? 21.132 10.524 -17.378 1.00 91.56 193 ARG A CA 1
ATOM 1500 C C . ARG A 1 193 ? 20.694 10.477 -18.836 1.00 91.56 193 ARG A C 1
ATOM 1502 O O . ARG A 1 193 ? 21.540 10.456 -19.716 1.00 91.56 193 ARG A O 1
ATOM 1509 N N . TYR A 1 194 ? 19.396 10.517 -19.120 1.00 93.19 194 TYR A N 1
ATOM 1510 C CA . TYR A 1 194 ? 18.892 10.495 -20.494 1.00 93.19 194 TYR A CA 1
ATOM 1511 C C . TYR A 1 194 ? 19.363 11.704 -21.314 1.00 93.19 194 TYR A C 1
ATOM 1513 O O . TYR A 1 194 ? 19.654 11.579 -22.508 1.00 93.19 194 TYR A O 1
ATOM 1521 N N . HIS A 1 195 ? 19.461 12.874 -20.680 1.00 93.25 195 HIS A N 1
ATOM 1522 C CA . HIS A 1 195 ? 19.964 14.084 -21.326 1.00 93.25 195 HIS A CA 1
ATOM 1523 C C . HIS A 1 195 ? 21.496 14.185 -21.321 1.00 93.25 195 HIS A C 1
ATOM 1525 O O . HIS A 1 195 ? 22.061 14.658 -22.307 1.00 93.25 195 HIS A O 1
ATOM 1531 N N . GLY A 1 196 ? 22.159 13.743 -20.248 1.00 93.88 196 GLY A N 1
ATOM 1532 C CA . GLY A 1 196 ? 23.604 13.917 -20.049 1.00 93.88 196 GLY A CA 1
ATOM 1533 C C . GLY A 1 196 ? 24.498 12.758 -20.503 1.00 93.88 196 GLY A C 1
ATOM 1534 O O . GLY A 1 196 ? 25.695 12.960 -20.676 1.00 93.88 196 GLY A O 1
ATOM 1535 N N . ASP A 1 197 ? 23.948 11.559 -20.708 1.00 96.06 197 ASP A N 1
ATOM 1536 C CA . ASP A 1 197 ? 24.692 10.339 -21.043 1.00 96.06 197 ASP A CA 1
ATOM 1537 C C . ASP A 1 197 ? 24.113 9.704 -22.327 1.00 96.06 197 ASP A C 1
ATOM 1539 O O . ASP A 1 197 ? 23.073 9.030 -22.293 1.00 96.06 197 ASP A O 1
ATOM 1543 N N . PRO A 1 198 ? 24.765 9.915 -23.490 1.00 95.31 198 PRO A N 1
ATOM 1544 C CA . PRO A 1 198 ? 24.330 9.336 -24.758 1.00 95.31 198 PRO A CA 1
ATOM 1545 C C . PRO A 1 198 ? 24.244 7.805 -24.744 1.00 95.31 198 PRO A C 1
ATOM 1547 O O . PRO A 1 198 ? 23.339 7.263 -25.380 1.00 95.31 198 PRO A O 1
ATOM 1550 N N . GLY A 1 199 ? 25.134 7.124 -24.012 1.00 96.12 199 GLY A N 1
ATOM 1551 C CA . GLY A 1 199 ? 25.157 5.663 -23.921 1.00 96.12 199 GLY A CA 1
ATOM 1552 C C . GLY A 1 199 ? 23.973 5.133 -23.118 1.00 96.12 199 GLY A C 1
ATOM 1553 O O . GLY A 1 199 ? 23.288 4.205 -23.548 1.00 96.12 199 GLY A O 1
ATOM 1554 N N . TYR A 1 200 ? 23.649 5.784 -21.999 1.00 94.62 200 TYR A N 1
ATOM 1555 C CA . TYR A 1 200 ? 22.428 5.480 -21.255 1.00 94.62 200 TYR A CA 1
ATOM 1556 C C . TYR A 1 200 ? 21.167 5.730 -22.094 1.00 94.62 200 TYR A C 1
ATOM 1558 O O . TYR A 1 200 ? 20.252 4.907 -22.091 1.00 94.62 200 TYR A O 1
ATOM 1566 N N . ARG A 1 201 ? 21.112 6.832 -22.852 1.00 96.44 201 ARG A N 1
ATOM 1567 C CA . ARG A 1 201 ? 19.977 7.135 -23.739 1.00 96.44 201 ARG A CA 1
ATOM 1568 C C . ARG A 1 201 ? 19.759 6.055 -24.799 1.00 96.44 201 ARG A C 1
ATOM 1570 O O . ARG A 1 201 ? 18.613 5.698 -25.072 1.00 96.44 201 ARG A O 1
ATOM 1577 N N . GLU A 1 202 ? 20.830 5.555 -25.406 1.00 96.69 202 GLU A N 1
ATOM 1578 C CA . GLU A 1 202 ? 20.758 4.473 -26.391 1.00 96.69 202 GLU A CA 1
ATOM 1579 C C . GLU A 1 202 ? 20.273 3.164 -25.752 1.00 96.69 202 GLU A C 1
ATOM 1581 O O . GLU A 1 202 ? 19.307 2.568 -26.234 1.00 96.69 202 GLU A O 1
ATOM 1586 N N . ALA A 1 203 ? 20.854 2.779 -24.611 1.00 94.44 203 ALA A N 1
ATOM 1587 C CA . ALA A 1 203 ? 20.456 1.584 -23.865 1.00 94.44 203 ALA A CA 1
ATOM 1588 C C . ALA A 1 203 ? 18.989 1.640 -23.392 1.00 94.44 203 ALA A C 1
ATOM 1590 O O . ALA A 1 203 ? 18.244 0.663 -23.532 1.00 94.44 203 ALA A O 1
ATOM 1591 N N . TYR A 1 204 ? 18.542 2.802 -22.898 1.00 94.25 204 TYR A N 1
ATOM 1592 C CA . TYR A 1 204 ? 17.145 3.046 -22.534 1.00 94.25 204 TYR A CA 1
ATOM 1593 C C . TYR A 1 204 ? 16.222 2.844 -23.739 1.00 94.25 204 TYR A C 1
ATOM 1595 O O . TYR A 1 204 ? 15.248 2.099 -23.644 1.00 94.25 204 TYR A O 1
ATOM 1603 N N . ARG A 1 205 ? 16.533 3.460 -24.891 1.00 95.38 205 ARG A N 1
ATOM 1604 C CA . ARG A 1 205 ? 15.709 3.346 -26.108 1.00 95.38 205 ARG A CA 1
ATOM 1605 C C . ARG A 1 205 ? 15.634 1.908 -26.613 1.00 95.38 205 ARG A C 1
ATOM 1607 O O . ARG A 1 205 ? 14.552 1.464 -26.989 1.00 95.38 205 ARG A O 1
ATOM 1614 N N . ALA A 1 206 ? 16.742 1.170 -26.581 1.00 95.19 206 ALA A N 1
ATOM 1615 C CA . ALA A 1 206 ? 16.759 -0.245 -26.946 1.00 95.19 206 ALA A CA 1
ATOM 1616 C C . ALA A 1 206 ? 15.866 -1.079 -26.007 1.00 95.19 206 ALA A C 1
ATOM 1618 O O . ALA A 1 206 ? 15.021 -1.851 -26.467 1.00 95.19 206 ALA A O 1
ATOM 1619 N N . SER A 1 207 ? 15.984 -0.866 -24.691 1.00 92.75 207 SER A N 1
ATOM 1620 C CA . SER A 1 207 ? 15.124 -1.515 -23.691 1.00 92.75 207 SER A CA 1
ATOM 1621 C C . SER A 1 207 ? 13.645 -1.147 -23.863 1.00 92.75 207 SER A C 1
ATOM 1623 O O . SER A 1 207 ? 12.774 -2.009 -23.735 1.00 92.75 207 SER A O 1
ATOM 1625 N N . GLU A 1 208 ? 13.342 0.116 -24.165 1.00 93.38 208 GLU A N 1
ATOM 1626 C CA . GLU A 1 208 ? 11.985 0.613 -24.406 1.00 93.38 208 GLU A CA 1
ATOM 1627 C C . GLU A 1 208 ? 11.360 -0.026 -25.645 1.00 93.38 208 GLU A C 1
ATOM 1629 O O . GLU A 1 208 ? 10.244 -0.543 -25.573 1.00 93.38 208 GLU A O 1
ATOM 1634 N N . GLN A 1 209 ? 12.092 -0.078 -26.757 1.00 93.94 209 GLN A N 1
ATOM 1635 C CA . GLN A 1 209 ? 11.634 -0.736 -27.979 1.00 93.94 209 GLN A CA 1
ATOM 1636 C C . GLN A 1 209 ? 11.375 -2.231 -27.757 1.00 93.94 209 GLN A C 1
ATOM 1638 O O . GLN A 1 209 ? 10.301 -2.722 -28.112 1.00 93.94 209 GLN A O 1
ATOM 1643 N N . ALA A 1 210 ? 12.302 -2.941 -27.105 1.00 91.81 210 ALA A N 1
ATOM 1644 C CA . ALA A 1 210 ? 12.142 -4.357 -26.775 1.00 91.81 210 ALA A CA 1
ATOM 1645 C C . ALA A 1 210 ? 10.932 -4.604 -25.856 1.00 91.81 210 ALA A C 1
ATOM 1647 O O . ALA A 1 210 ? 10.170 -5.557 -26.055 1.00 91.81 210 ALA A O 1
ATOM 1648 N N . PHE A 1 211 ? 10.704 -3.718 -24.883 1.00 89.25 211 PHE A N 1
ATOM 1649 C CA . PHE A 1 211 ? 9.541 -3.789 -24.002 1.00 89.25 211 PHE A CA 1
ATOM 1650 C C . PHE A 1 211 ? 8.234 -3.588 -24.775 1.00 89.25 211 PHE A C 1
ATOM 1652 O O . PHE A 1 211 ? 7.299 -4.374 -24.618 1.00 89.25 211 PHE A O 1
ATOM 1659 N N . LEU A 1 212 ? 8.164 -2.569 -25.636 1.00 88.94 212 LEU A N 1
ATOM 1660 C CA . LEU A 1 212 ? 6.978 -2.284 -26.445 1.00 88.94 212 LEU A CA 1
ATOM 1661 C C . LEU A 1 212 ? 6.672 -3.407 -27.443 1.00 88.94 212 LEU A C 1
ATOM 1663 O O . LEU A 1 212 ? 5.501 -3.743 -27.625 1.00 88.94 212 LEU A O 1
ATOM 1667 N N . ALA A 1 213 ? 7.698 -4.010 -28.050 1.00 90.00 213 ALA A N 1
ATOM 1668 C CA . ALA A 1 213 ? 7.550 -5.195 -28.892 1.00 90.00 213 ALA A CA 1
ATOM 1669 C C . ALA A 1 213 ? 6.986 -6.373 -28.084 1.00 90.00 213 ALA A C 1
ATOM 1671 O O . ALA A 1 213 ? 5.944 -6.917 -28.439 1.00 90.00 213 ALA A O 1
ATOM 1672 N N . THR A 1 214 ? 7.567 -6.663 -26.916 1.00 87.44 214 THR A N 1
ATOM 1673 C CA . THR A 1 214 ? 7.079 -7.741 -26.041 1.00 87.44 214 THR A CA 1
ATOM 1674 C C . THR A 1 214 ? 5.627 -7.524 -25.614 1.00 87.44 214 THR A C 1
ATOM 1676 O O . THR A 1 214 ? 4.827 -8.456 -25.630 1.00 87.44 214 THR A O 1
ATOM 1679 N N . VAL A 1 215 ? 5.242 -6.296 -25.250 1.00 83.19 215 VAL A N 1
ATOM 1680 C CA . VAL A 1 215 ? 3.847 -5.978 -24.904 1.00 83.19 215 VAL A CA 1
ATOM 1681 C C . VAL A 1 215 ? 2.932 -6.166 -26.110 1.00 83.19 215 VAL A C 1
ATOM 1683 O O . VAL A 1 215 ? 1.827 -6.692 -25.959 1.00 83.19 215 VAL A O 1
ATOM 1686 N N . ARG A 1 216 ? 3.364 -5.755 -27.304 1.00 84.19 216 ARG A N 1
ATOM 1687 C CA . ARG A 1 216 ? 2.598 -5.933 -28.541 1.00 84.19 216 ARG A CA 1
ATOM 1688 C C . ARG A 1 216 ? 2.35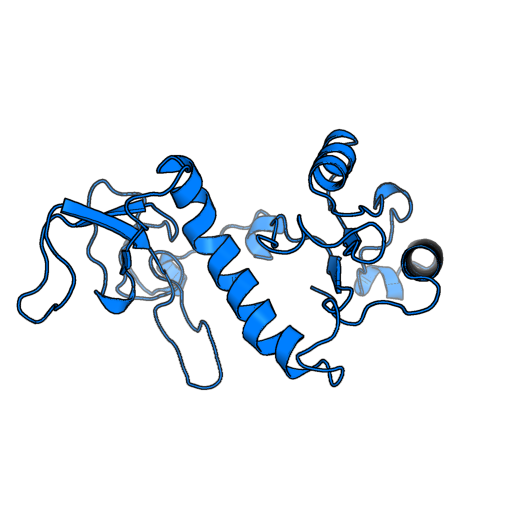3 -7.410 -28.818 1.00 84.19 216 ARG A C 1
ATOM 1690 O O . ARG A 1 216 ? 1.19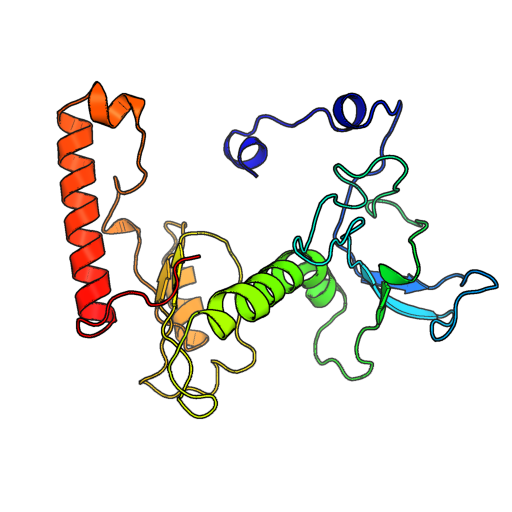7 -7.787 -28.988 1.00 84.19 216 ARG A O 1
ATOM 1697 N N . ASP A 1 217 ? 3.387 -8.236 -28.757 1.00 83.75 217 ASP A N 1
ATOM 1698 C CA . ASP A 1 217 ? 3.283 -9.675 -29.002 1.00 83.75 217 ASP A CA 1
ATOM 1699 C C . ASP A 1 217 ? 2.396 -10.344 -27.951 1.00 83.75 217 ASP A C 1
ATOM 1701 O O . ASP A 1 217 ? 1.425 -11.030 -28.273 1.00 83.75 217 ASP A O 1
ATOM 1705 N N . PHE A 1 218 ? 2.637 -10.034 -26.675 1.00 80.56 218 PHE A N 1
ATOM 1706 C CA . PHE A 1 218 ? 1.871 -10.572 -25.553 1.00 80.56 218 PHE A CA 1
ATOM 1707 C C . PHE A 1 218 ? 0.376 -10.213 -25.619 1.00 80.56 218 PHE A C 1
ATOM 1709 O O . PHE A 1 218 ? -0.488 -10.970 -25.172 1.00 80.56 218 PHE A O 1
ATOM 1716 N N . THR A 1 219 ? 0.042 -9.045 -26.171 1.00 77.62 219 THR A N 1
ATOM 1717 C CA . THR A 1 219 ? -1.344 -8.557 -26.268 1.00 77.62 219 THR A CA 1
ATOM 1718 C C . THR A 1 219 ? -1.999 -8.841 -27.623 1.00 77.62 219 THR A C 1
ATOM 1720 O O . THR A 1 219 ? -3.208 -8.605 -27.769 1.00 77.62 219 THR A O 1
ATOM 1723 N N . GLY A 1 220 ? -1.249 -9.382 -28.590 1.00 79.44 220 GLY A N 1
ATOM 1724 C CA . GLY A 1 220 ? -1.686 -9.569 -29.974 1.00 79.44 220 GLY A CA 1
ATOM 1725 C C . GLY A 1 220 ? -1.969 -8.237 -30.674 1.00 79.44 220 GLY A C 1
ATOM 1726 O O . GLY A 1 220 ? -3.051 -8.051 -31.220 1.00 79.44 220 GLY A O 1
ATOM 1727 N N . GLY A 1 221 ? -1.059 -7.269 -30.554 1.00 77.94 221 GLY A N 1
ATOM 1728 C CA . GLY A 1 221 ? -1.137 -5.958 -31.211 1.00 77.94 221 GLY A CA 1
ATOM 1729 C C . GLY A 1 221 ? -1.978 -4.898 -30.495 1.00 77.94 221 GLY A C 1
ATOM 1730 O O . GLY A 1 221 ? -1.918 -3.730 -30.860 1.00 77.94 221 GLY A O 1
ATOM 1731 N N . ARG A 1 222 ? -2.743 -5.272 -29.463 1.00 73.44 222 ARG A N 1
ATOM 1732 C CA . ARG A 1 222 ? -3.731 -4.385 -28.815 1.00 73.44 222 ARG A CA 1
ATOM 1733 C C . ARG A 1 222 ? -3.152 -3.393 -27.810 1.00 73.44 222 ARG A C 1
ATOM 1735 O O . ARG A 1 222 ? -3.831 -2.435 -27.451 1.00 73.44 222 ARG A O 1
ATOM 1742 N N . GLY A 1 223 ? -1.938 -3.635 -27.325 1.00 73.44 223 GLY A N 1
ATOM 1743 C CA . GLY A 1 223 ? -1.334 -2.824 -26.274 1.00 73.44 223 GLY A CA 1
ATOM 1744 C C . GLY A 1 223 ? -2.054 -2.952 -24.926 1.00 73.44 223 GLY A C 1
ATOM 1745 O O . GLY A 1 223 ? -2.789 -3.909 -24.666 1.00 73.44 223 GLY A O 1
ATOM 1746 N N . ALA A 1 224 ? -1.804 -1.989 -24.038 1.00 69.44 224 ALA A N 1
ATOM 1747 C CA . ALA A 1 224 ? -2.365 -1.946 -22.692 1.00 69.44 224 ALA A CA 1
ATOM 1748 C C . ALA A 1 224 ? -3.555 -0.984 -22.627 1.00 69.44 224 ALA A C 1
ATOM 1750 O O . ALA A 1 224 ? -3.388 0.203 -22.891 1.00 69.44 224 ALA A O 1
ATOM 1751 N N . ALA A 1 225 ? -4.728 -1.456 -22.197 1.00 63.19 225 ALA A N 1
ATOM 1752 C CA . ALA A 1 225 ? -5.861 -0.559 -21.948 1.00 63.19 225 ALA A CA 1
ATOM 1753 C C . ALA A 1 225 ? -5.689 0.245 -20.646 1.00 63.19 225 ALA A C 1
ATOM 1755 O O . ALA A 1 225 ? -6.212 1.345 -20.504 1.00 63.19 225 ALA A O 1
ATOM 1756 N N . ILE A 1 226 ? -4.976 -0.329 -19.672 1.00 60.62 226 ILE A N 1
ATOM 1757 C CA . ILE A 1 226 ? -4.703 0.260 -18.360 1.00 60.62 226 ILE A CA 1
ATOM 1758 C C . ILE A 1 226 ? -3.252 -0.051 -18.008 1.00 60.62 226 ILE A C 1
ATOM 1760 O O . ILE A 1 226 ? -2.838 -1.208 -18.133 1.00 60.62 226 ILE A O 1
ATOM 1764 N N . VAL A 1 227 ? -2.524 0.963 -17.540 1.00 64.31 227 VAL A N 1
ATOM 1765 C CA . VAL A 1 227 ? -1.185 0.832 -16.958 1.00 64.31 227 VAL A CA 1
ATOM 1766 C C . VAL A 1 227 ? -1.251 1.249 -15.491 1.00 64.31 227 VAL A C 1
ATOM 1768 O O . VAL A 1 227 ? -1.738 2.335 -15.179 1.00 64.31 227 VAL A O 1
ATOM 1771 N N . PHE A 1 228 ? -0.815 0.359 -14.601 1.00 56.47 228 PHE A N 1
ATOM 1772 C CA . PHE A 1 228 ? -0.677 0.616 -13.161 1.00 56.47 228 PHE A CA 1
ATOM 1773 C C . PHE A 1 228 ? 0.773 0.845 -12.772 1.00 56.47 228 PHE A C 1
ATOM 1775 O O . PHE A 1 228 ? 1.620 0.136 -13.367 1.00 56.47 228 PHE A O 1
#

Foldseek 3Di:
DVCVVVVNDDPLCVLQVHPDAAAAQFAKDAACDDDPPDPPDDHRFIFIFQQADDDDPPDRHDDGARGNDHPHHHDPDPDGDDDSVRTDTDDPPDPDDRVRRRVCRPQVVVVVVCCVPPVVVQDPDDPPDQGFAAAEADDPDDDDPPLLPDPPLRAHEYEYPDPDPVVQVVCVVSNHHYDDLVLQVLCDDDPVCCVVPPVSVVSNVVSVVSVQVVQCVVNVNPHHPYYD

Nearest PDB structures (foldseek):
  3d4o-assembly2_B  TM=4.595E-01  e=4.742E+00  Halalkalibacterium halodurans
  3d4o-assembly3_A  TM=5.230E-01  e=7.472E+00  Halalkalibacterium halodurans
  2w2k-assembly1_B  TM=2.883E-01  e=3.656E+00  Rhodotorula graminis
  9emb-assembly1_A  TM=2.368E-01  e=6.561E+00  Escherichia coli
  5jcs-assembly1_a  TM=2.189E-01  e=4.742E+00  Saccharomyces cerevisiae S288C

Radius of gyration: 21.18 Å; Cα contacts (8 Å, |Δi|>4): 314; chains: 1; bounding box: 49×39×54 Å

pLDDT: mean 74.87, std 20.43, range [29.38, 97.81]

Solvent-accessible surface area (backbone atoms only — not comparable to full-atom values): 13611 Å² total; per-residue (Å²): 111,66,43,68,78,67,71,46,83,78,62,54,36,68,76,46,76,38,100,74,75,48,44,40,44,54,32,61,46,66,35,83,71,66,59,94,87,58,76,100,62,55,64,69,44,48,22,29,32,43,34,59,72,38,71,55,99,88,41,86,60,78,34,33,32,12,59,74,27,65,98,44,53,15,58,76,52,99,71,71,71,76,60,72,92,27,55,42,74,53,70,92,85,56,94,64,55,66,70,60,48,24,70,37,28,50,64,47,54,56,50,50,48,49,43,63,62,50,55,62,68,72,51,88,73,52,104,79,56,86,72,85,51,35,34,34,54,63,66,102,67,85,85,59,99,66,46,74,71,47,60,94,90,54,50,34,42,38,34,56,85,64,100,49,73,67,56,49,55,52,31,49,78,55,54,27,43,60,48,74,46,79,80,27,78,43,56,73,88,48,72,69,48,49,76,74,30,71,67,56,34,52,46,25,50,54,16,45,52,51,46,53,50,51,44,24,64,77,48,71,71,69,50,64,82,38,81,83

Organism: NCBI:txid889268